Protein AF-A0AAV2J643-F1 (afdb_monomer_lite)

Organism: Knipowitschia caucasica (NCBI:txid637954)

Secondary structure (DSSP, 8-state):
-----------------TT-TTSS---EEEEEB--TTS--PPP---------------------------PPPP---PPEEEEPPPB----S-TTEE--BHHHHHHHSTTTS-SS-SEEEEEETTS-BGGGS-PPEEEEETTTEEEEEGGG-SSS-PPPEEEEEEEEE----BPPPB----SBTTB----HHHHHHHSTTTS-SS-S-EEEEETT--BGGGS------

InterPro domains:
  IPR025155 WxxW domain [PF13330] (83-166)
  IPR025155 WxxW domain [PF13330] (173-226)
  IPR039675 Cartilage intermediate layer protein 1/2 [PTHR15031] (58-168)

Radius of gyration: 31.07 Å; chains: 1; bounding box: 54×110×89 Å

Sequence (228 aa):
MPLPEDLDEDHVEDDFDFSDPTDGPQTTAYRHAHTETATLGPNGGDDDDDDMEHETETPPTTGPHIETPSTAPEKAIKPAYCWTPWFDRDDPSGKGDYETIYHLRKENPGKICDKPRGMQVQTISGLPASSTGNSFYKNDLTTGFICRNRDQKKGRCLDYKVRFWCPCVPECWTQWFDVDDPTGTGDWETLTFLRLHYPGKICKSPLEIEAQTTAGVPAAATGQYFYR

pLDDT: mean 74.33, std 21.96, range [33.12, 98.75]

Foldseek 3Di:
DDDDDDDDDDDPPPPPPPPDPVPAFQAKWKKFFAAPVLPQDDDDDDDDDDDDDDDDDDDDDDDDDPDDPPDDPDPPQDFDKDKFPKDFDAALPDFGGFQWPVVVCVVPPPRDDPFFPDKFKAAPVRHGPVRPQFDWPDPDRHTHTTGTQVRGPDDTYGGMIMITTGGDHDRDMQPIDAQAGQDDPGRDPDPVRVCVVVPSSDHPDTPDMWMATPVRHGPVRPPDDDDD

Structure (mmCIF, N/CA/C/O backbone):
data_AF-A0AAV2J643-F1
#
_entry.id   AF-A0AAV2J643-F1
#
loop_
_atom_site.group_PDB
_atom_site.id
_atom_site.type_symbol
_atom_site.label_atom_id
_atom_site.label_alt_id
_atom_site.label_comp_id
_atom_site.label_asym_id
_atom_site.label_entity_id
_atom_site.label_seq_id
_atom_site.pdbx_PDB_ins_code
_atom_site.Cartn_x
_atom_site.Cartn_y
_atom_site.Cartn_z
_atom_site.occupancy
_atom_site.B_iso_or_equiv
_atom_site.auth_seq_id
_atom_site.auth_comp_id
_atom_site.auth_asym_id
_atom_site.auth_atom_id
_atom_site.pdbx_PDB_model_num
ATOM 1 N N . MET A 1 1 ? 17.691 53.735 -63.142 1.00 40.78 1 MET A N 1
ATOM 2 C CA . MET A 1 1 ? 17.103 52.657 -63.966 1.00 40.78 1 MET A CA 1
ATOM 3 C C . MET A 1 1 ? 18.262 51.825 -64.494 1.00 40.78 1 MET A C 1
ATOM 5 O O . MET A 1 1 ? 19.187 52.478 -64.972 1.00 40.78 1 MET A O 1
ATOM 9 N N . PRO A 1 2 ? 18.251 50.481 -64.440 1.00 41.53 2 PRO A N 1
ATOM 10 C CA . PRO A 1 2 ? 17.249 49.582 -63.850 1.00 41.53 2 PRO A CA 1
ATOM 11 C C . PRO A 1 2 ? 17.792 48.674 -62.711 1.00 41.53 2 PRO A C 1
ATOM 13 O O . PRO A 1 2 ? 18.992 48.597 -62.477 1.00 41.53 2 PRO A O 1
ATOM 16 N N . LEU A 1 3 ? 16.863 48.014 -62.018 1.00 44.34 3 LEU A N 1
ATOM 17 C CA . LEU A 1 3 ? 16.911 46.607 -61.564 1.00 44.34 3 LEU A CA 1
ATOM 18 C C . LEU A 1 3 ? 15.796 45.886 -62.381 1.00 44.34 3 LEU A C 1
ATOM 20 O O . LEU A 1 3 ? 14.984 46.631 -62.952 1.00 44.34 3 LEU A O 1
ATOM 24 N N . PRO A 1 4 ? 15.653 44.542 -62.427 1.00 63.47 4 PRO A N 1
ATOM 25 C CA . PRO A 1 4 ? 16.249 43.494 -61.590 1.00 63.47 4 PRO A CA 1
ATOM 26 C C . PRO A 1 4 ? 16.776 42.295 -62.433 1.00 63.47 4 PRO A C 1
ATOM 28 O O . PRO A 1 4 ? 17.459 42.534 -63.424 1.00 63.47 4 PRO A O 1
ATOM 31 N N . GLU A 1 5 ? 16.423 41.065 -62.020 1.00 47.19 5 GLU A N 1
ATOM 32 C CA . GLU A 1 5 ? 16.878 39.739 -62.477 1.00 47.19 5 GLU A CA 1
ATOM 33 C C . GLU A 1 5 ? 18.343 39.414 -62.051 1.00 47.19 5 GLU A C 1
ATOM 35 O O . GLU A 1 5 ? 19.247 40.216 -62.272 1.00 47.19 5 GLU A O 1
ATOM 40 N N . ASP A 1 6 ? 18.658 38.293 -61.373 1.00 44.94 6 ASP A N 1
ATOM 41 C CA . ASP A 1 6 ? 17.803 37.176 -60.903 1.00 44.94 6 ASP A CA 1
ATOM 42 C C . ASP A 1 6 ? 18.366 36.423 -59.646 1.00 44.94 6 ASP A C 1
ATOM 44 O O . ASP A 1 6 ? 19.285 36.916 -58.991 1.00 44.94 6 ASP A O 1
ATOM 48 N N . LEU A 1 7 ? 17.747 35.284 -59.292 1.00 51.19 7 LEU A N 1
ATOM 49 C CA . LEU A 1 7 ? 17.901 34.370 -58.132 1.00 51.19 7 LEU A CA 1
ATOM 50 C C . LEU A 1 7 ? 19.159 33.464 -58.084 1.00 51.19 7 LEU A C 1
ATOM 52 O O . LEU A 1 7 ? 19.652 33.050 -59.125 1.00 51.19 7 LEU A O 1
ATOM 56 N N . ASP A 1 8 ? 19.547 33.038 -56.870 1.00 44.03 8 ASP A N 1
ATOM 57 C CA . ASP A 1 8 ? 19.697 31.607 -56.516 1.00 44.03 8 ASP A CA 1
ATOM 58 C C . ASP A 1 8 ? 19.538 31.408 -54.989 1.00 44.03 8 ASP A C 1
ATOM 60 O O . ASP A 1 8 ? 20.006 32.223 -54.186 1.00 44.03 8 ASP A O 1
ATOM 64 N N . GLU A 1 9 ? 18.822 30.352 -54.593 1.00 55.22 9 GLU A N 1
ATOM 65 C CA . GLU A 1 9 ? 18.737 29.859 -53.210 1.00 55.22 9 GLU A CA 1
ATOM 66 C C . GLU A 1 9 ? 19.889 28.880 -52.965 1.00 55.22 9 GLU A C 1
ATOM 68 O O . GLU A 1 9 ? 20.102 27.999 -53.791 1.00 55.22 9 GLU A O 1
ATOM 73 N N . ASP A 1 10 ? 20.554 28.946 -51.810 1.00 44.56 10 ASP A N 1
ATOM 74 C CA . ASP A 1 10 ? 21.359 27.819 -51.327 1.00 44.56 10 ASP A CA 1
ATOM 75 C C . ASP A 1 10 ? 21.037 27.527 -49.860 1.00 44.56 10 ASP A C 1
ATOM 77 O O . ASP A 1 10 ? 20.908 28.431 -49.026 1.00 44.56 10 ASP A O 1
ATOM 81 N N . HIS A 1 11 ? 20.849 26.238 -49.575 1.00 42.44 11 HIS A N 1
ATOM 82 C CA . HIS A 1 11 ? 20.521 25.711 -48.256 1.00 42.44 11 HIS A CA 1
ATOM 83 C C . HIS A 1 11 ? 21.601 26.066 -47.227 1.00 42.44 11 HIS A C 1
ATOM 85 O O . HIS A 1 11 ? 22.792 25.863 -47.456 1.00 42.44 11 HIS A O 1
ATOM 91 N N . VAL A 1 12 ? 21.163 26.464 -46.031 1.00 42.84 12 VAL A N 1
ATOM 92 C CA . VAL A 1 12 ? 21.910 26.115 -44.820 1.00 42.84 12 VAL A CA 1
ATOM 93 C C . VAL A 1 12 ? 21.524 24.675 -44.501 1.00 42.84 12 VAL A C 1
ATOM 95 O O . VAL A 1 12 ? 20.503 24.440 -43.856 1.00 42.84 12 VAL A O 1
ATOM 98 N N . GLU A 1 13 ? 22.293 23.713 -45.007 1.00 40.59 13 GLU A N 1
ATOM 99 C CA . GLU A 1 13 ? 22.320 22.395 -44.377 1.00 40.59 13 GLU A CA 1
ATOM 100 C C . GLU A 1 13 ? 23.194 22.530 -43.128 1.00 40.59 13 GLU A C 1
ATOM 102 O O . GLU A 1 13 ? 24.366 22.895 -43.220 1.00 40.59 13 GLU A O 1
ATOM 107 N N . ASP A 1 14 ? 22.601 22.320 -41.951 1.00 44.50 14 ASP A N 1
ATOM 108 C CA . ASP A 1 14 ? 23.359 22.200 -40.708 1.00 44.50 14 ASP A CA 1
ATOM 109 C C . ASP A 1 14 ? 24.190 20.909 -40.783 1.00 44.50 14 ASP A C 1
ATOM 111 O O . ASP A 1 14 ? 23.650 19.803 -40.693 1.00 44.50 14 ASP A O 1
ATOM 115 N N . ASP A 1 15 ? 25.506 21.059 -40.961 1.00 40.69 15 ASP A N 1
ATOM 116 C CA . ASP A 1 15 ? 26.486 19.972 -40.889 1.00 40.69 15 ASP A CA 1
ATOM 117 C C . ASP A 1 15 ? 26.442 19.325 -39.490 1.00 40.69 15 ASP A C 1
ATOM 119 O O . ASP A 1 15 ? 27.094 19.778 -38.545 1.00 40.69 15 ASP A O 1
ATOM 123 N N . PHE A 1 16 ? 25.665 18.248 -39.350 1.00 48.22 16 PHE A N 1
ATOM 124 C CA . PHE A 1 16 ? 25.599 17.454 -38.125 1.00 48.22 16 PHE A CA 1
ATOM 125 C C . PHE A 1 16 ? 26.904 16.655 -37.957 1.00 48.22 16 PHE A C 1
ATOM 127 O O . PHE A 1 16 ? 27.083 15.586 -38.549 1.00 48.22 16 PHE A O 1
ATOM 134 N N . ASP A 1 17 ? 27.844 17.205 -37.183 1.00 40.59 17 ASP A N 1
ATOM 135 C CA . ASP A 1 17 ? 29.175 16.633 -36.955 1.00 40.59 17 ASP A CA 1
ATOM 136 C C . ASP A 1 17 ? 29.096 15.300 -36.189 1.00 40.59 17 ASP A C 1
ATOM 138 O O . ASP A 1 17 ? 29.048 15.243 -34.961 1.00 40.59 17 ASP A O 1
ATOM 142 N N . PHE A 1 18 ? 29.139 14.201 -36.942 1.00 45.84 18 PHE A N 1
ATOM 143 C CA . PHE A 1 18 ? 29.063 12.821 -36.453 1.00 45.84 18 PHE A CA 1
ATOM 144 C C . PHE A 1 18 ? 30.304 12.365 -35.640 1.00 45.84 18 PHE A C 1
ATOM 146 O O . PHE A 1 18 ? 30.533 11.164 -35.485 1.00 45.84 18 PHE A O 1
ATOM 153 N N . SER A 1 19 ? 31.157 13.282 -35.163 1.00 36.19 19 SER A N 1
ATOM 154 C CA . SER A 1 19 ? 32.398 12.954 -34.445 1.00 36.19 19 SER A CA 1
ATOM 155 C C . SER A 1 19 ? 32.377 13.170 -32.924 1.00 36.19 19 SER A C 1
ATOM 157 O O . SER A 1 19 ? 33.312 12.711 -32.259 1.00 36.19 19 SER A O 1
ATOM 159 N N . ASP A 1 20 ? 31.320 13.758 -32.344 1.00 39.38 20 ASP A N 1
ATOM 160 C CA . ASP A 1 20 ? 31.151 13.822 -30.881 1.00 39.38 20 ASP A CA 1
ATOM 1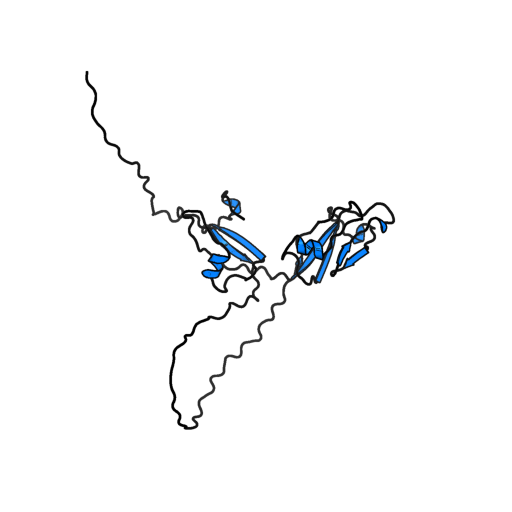61 C C . ASP A 1 20 ? 30.352 12.609 -30.341 1.00 39.38 20 ASP A C 1
ATOM 163 O O . ASP A 1 20 ? 29.144 12.509 -30.563 1.00 39.38 20 ASP A O 1
ATOM 167 N N . PRO A 1 21 ? 30.971 11.682 -29.577 1.00 46.81 21 PRO A N 1
ATOM 168 C CA . PRO A 1 21 ? 30.271 10.543 -28.981 1.00 46.81 21 PRO A CA 1
ATOM 169 C C . PRO A 1 21 ? 29.319 10.922 -27.829 1.00 46.81 21 PRO A C 1
ATOM 171 O O . PRO A 1 21 ? 28.749 10.026 -27.207 1.00 46.81 21 PRO A O 1
ATOM 174 N N . THR A 1 22 ? 29.166 12.210 -27.499 1.00 48.03 22 THR A N 1
ATOM 175 C CA . THR A 1 22 ? 28.231 12.706 -26.476 1.00 48.03 22 THR A CA 1
ATOM 176 C C . THR A 1 22 ? 26.945 13.322 -27.037 1.00 48.03 22 THR A C 1
ATOM 178 O O . THR A 1 22 ? 26.017 13.523 -26.254 1.00 48.03 22 THR A O 1
ATOM 181 N N . ASP A 1 23 ? 26.843 13.525 -28.360 1.00 45.12 23 ASP A N 1
ATOM 182 C CA . ASP A 1 23 ? 25.637 14.044 -29.045 1.00 45.12 23 ASP A CA 1
ATOM 183 C C . ASP A 1 23 ? 24.874 12.959 -29.838 1.00 45.12 23 ASP A C 1
ATOM 185 O O . ASP A 1 23 ? 24.116 13.220 -30.772 1.00 45.12 23 ASP A O 1
ATOM 189 N N . GLY A 1 24 ? 25.064 11.693 -29.450 1.00 44.00 24 GLY A N 1
ATOM 190 C CA . GLY A 1 24 ? 24.165 10.613 -29.850 1.00 44.00 24 GLY A CA 1
ATOM 191 C C . GLY A 1 24 ? 22.784 10.773 -29.191 1.00 44.00 24 GLY A C 1
ATOM 192 O O . GLY A 1 24 ? 22.698 11.314 -28.082 1.00 44.00 24 GLY A O 1
ATOM 193 N N . PRO A 1 25 ? 21.697 10.294 -29.828 1.00 43.94 25 PRO A N 1
ATOM 194 C CA . PRO A 1 25 ? 20.359 10.360 -29.251 1.00 43.94 25 PRO A CA 1
ATOM 195 C C . PRO A 1 25 ? 20.335 9.767 -27.836 1.00 43.94 25 PRO A C 1
ATOM 197 O O . PRO A 1 25 ? 20.825 8.665 -27.600 1.00 43.94 25 PRO A O 1
ATOM 200 N N . GLN A 1 26 ? 19.762 10.510 -26.887 1.00 47.47 26 GLN A N 1
ATOM 201 C CA . GLN A 1 26 ? 19.621 10.091 -25.489 1.00 47.47 26 GLN A CA 1
ATOM 202 C C . GLN A 1 26 ? 18.521 9.019 -25.372 1.00 47.47 26 GLN A C 1
ATOM 204 O O . GLN A 1 26 ? 17.421 9.330 -24.920 1.00 47.47 26 GLN A O 1
ATOM 209 N N . THR A 1 27 ? 18.823 7.787 -25.796 1.00 52.53 27 THR A N 1
ATOM 210 C CA . THR A 1 27 ? 17.959 6.600 -25.633 1.00 52.53 27 THR A CA 1
ATOM 211 C C . THR A 1 27 ? 17.731 6.322 -24.149 1.00 52.53 27 THR A C 1
ATOM 213 O O . THR A 1 27 ? 18.611 6.610 -23.328 1.00 52.53 27 THR A O 1
ATOM 216 N N . THR A 1 28 ? 16.584 5.768 -23.768 1.00 56.09 28 THR A N 1
ATOM 217 C CA . THR A 1 28 ? 16.238 5.487 -22.371 1.00 56.09 28 THR A CA 1
ATOM 218 C C . THR A 1 28 ? 16.366 3.997 -22.088 1.00 56.09 28 THR A C 1
ATOM 220 O O . THR A 1 28 ? 15.571 3.178 -22.524 1.00 56.09 28 THR A O 1
ATOM 223 N N . ALA A 1 29 ? 17.340 3.625 -21.264 1.00 57.38 29 ALA A N 1
ATOM 224 C CA . ALA A 1 29 ? 17.492 2.266 -20.774 1.00 57.38 29 ALA A CA 1
ATOM 225 C C . ALA A 1 29 ? 16.665 2.037 -19.494 1.00 57.38 29 ALA A C 1
ATOM 227 O O . ALA A 1 29 ? 16.614 2.878 -18.589 1.00 57.38 29 ALA A O 1
ATOM 228 N N . TYR A 1 30 ? 16.065 0.849 -19.374 1.00 62.84 30 TYR A N 1
ATOM 229 C CA . TYR A 1 30 ? 15.161 0.491 -18.276 1.00 62.84 30 TYR A CA 1
ATOM 230 C C . TYR A 1 30 ? 15.628 -0.753 -17.543 1.00 62.84 30 TYR A C 1
ATOM 232 O O . TYR A 1 30 ? 16.072 -1.733 -18.142 1.00 62.84 30 TYR A O 1
ATOM 240 N N . ARG A 1 31 ? 15.447 -0.765 -16.226 1.00 57.44 31 ARG A N 1
ATOM 241 C CA . ARG A 1 31 ? 15.621 -1.966 -15.408 1.00 57.44 31 ARG A CA 1
ATOM 242 C C . ARG A 1 31 ? 14.411 -2.195 -14.520 1.00 57.44 31 ARG A C 1
ATOM 244 O O . ARG A 1 31 ? 13.676 -1.275 -14.169 1.00 57.44 31 ARG A O 1
ATOM 251 N N . HIS A 1 32 ? 14.208 -3.453 -14.157 1.00 52.47 32 HIS A N 1
ATOM 252 C CA . HIS A 1 32 ? 13.050 -3.894 -13.397 1.00 52.47 32 HIS A CA 1
ATOM 253 C C . HIS A 1 32 ? 13.486 -4.581 -12.107 1.00 52.47 32 HIS A C 1
ATOM 255 O O . HIS A 1 32 ? 14.437 -5.365 -12.100 1.00 52.47 32 HIS A O 1
ATOM 261 N N . ALA A 1 33 ? 12.763 -4.340 -11.018 1.00 50.00 33 ALA A N 1
ATOM 262 C CA . ALA A 1 33 ? 12.922 -5.131 -9.804 1.00 50.00 33 ALA A CA 1
ATOM 263 C C . ALA A 1 33 ? 12.298 -6.522 -10.023 1.00 50.00 33 ALA A C 1
ATOM 265 O O . ALA A 1 33 ? 11.120 -6.633 -10.395 1.00 50.00 33 ALA A O 1
ATOM 266 N N . HIS A 1 34 ? 13.079 -7.585 -9.809 1.00 46.03 34 HIS A N 1
ATOM 267 C CA . HIS A 1 34 ? 12.683 -8.963 -10.106 1.00 46.03 34 HIS A CA 1
ATOM 268 C C . HIS A 1 34 ? 12.983 -9.927 -8.955 1.00 46.03 34 HIS A C 1
ATOM 270 O O . HIS A 1 34 ? 13.832 -9.679 -8.103 1.00 46.03 34 HIS A O 1
ATOM 276 N N . THR A 1 35 ? 12.268 -11.052 -8.932 1.00 44.09 35 THR A N 1
ATOM 277 C CA . THR A 1 35 ? 12.509 -12.138 -7.979 1.00 44.09 35 THR A CA 1
ATOM 278 C C . THR A 1 35 ? 13.470 -13.156 -8.592 1.00 44.09 35 THR A C 1
ATOM 280 O O . THR A 1 35 ? 13.151 -13.677 -9.659 1.00 44.09 35 THR A O 1
ATOM 283 N N . GLU A 1 36 ? 14.561 -13.534 -7.918 1.00 51.59 36 GLU A N 1
ATOM 284 C CA . GLU A 1 36 ? 15.476 -14.589 -8.415 1.00 51.59 36 GLU A CA 1
ATOM 285 C C . GLU A 1 36 ? 14.773 -15.945 -8.649 1.00 51.59 36 GLU A C 1
ATOM 287 O O . GLU A 1 36 ? 15.210 -16.740 -9.471 1.00 51.59 36 GLU A O 1
ATOM 292 N N . THR A 1 37 ? 13.625 -16.197 -8.006 1.00 45.12 37 THR A N 1
ATOM 293 C CA . THR A 1 37 ? 12.789 -17.391 -8.248 1.00 45.12 37 THR A CA 1
ATOM 294 C C . THR A 1 37 ? 11.984 -17.352 -9.554 1.00 45.12 37 THR A C 1
ATOM 296 O O . THR A 1 37 ? 11.194 -18.260 -9.813 1.00 45.12 37 THR A O 1
ATOM 299 N N . ALA A 1 38 ? 12.144 -16.323 -10.389 1.00 40.12 38 ALA A N 1
ATOM 300 C CA . ALA A 1 38 ? 11.705 -16.375 -11.776 1.00 40.12 38 ALA A CA 1
ATOM 301 C C . ALA A 1 38 ? 12.724 -17.198 -12.575 1.00 40.12 38 ALA A C 1
ATOM 303 O O . ALA A 1 38 ? 13.643 -16.650 -13.176 1.00 40.12 38 ALA A O 1
ATOM 304 N N . THR A 1 39 ? 12.547 -18.524 -12.580 1.00 44.00 39 THR A N 1
ATOM 305 C CA . THR A 1 39 ? 13.307 -19.425 -13.454 1.00 44.00 39 THR A CA 1
ATOM 306 C C . THR A 1 39 ? 13.280 -18.882 -14.880 1.00 44.00 39 THR A C 1
ATOM 308 O O . THR A 1 39 ? 12.198 -18.775 -15.472 1.00 44.00 39 THR A O 1
ATOM 311 N N . LEU A 1 40 ? 14.457 -18.557 -15.423 1.00 49.56 40 LEU A N 1
ATOM 312 C CA . LEU A 1 40 ? 14.627 -18.308 -16.852 1.00 49.56 40 LEU A CA 1
ATOM 313 C C . LEU A 1 40 ? 14.061 -19.540 -17.572 1.00 49.56 40 LEU A C 1
ATOM 315 O O . LEU A 1 40 ? 14.541 -20.651 -17.348 1.00 49.56 40 LEU A O 1
ATOM 319 N N . GLY A 1 41 ? 12.975 -19.364 -18.328 1.00 36.94 41 GLY A N 1
ATOM 320 C CA . GLY A 1 41 ? 12.292 -20.486 -18.973 1.00 36.94 41 GLY A CA 1
ATOM 321 C C . GLY A 1 41 ? 13.244 -21.211 -19.933 1.00 36.94 41 GLY A C 1
ATOM 322 O O . GLY A 1 41 ? 14.043 -20.532 -20.581 1.00 36.94 41 GLY A O 1
ATOM 323 N N . PRO A 1 42 ? 13.202 -22.553 -20.014 1.00 41.78 42 PRO A N 1
ATOM 324 C CA . PRO A 1 42 ? 14.103 -23.293 -20.886 1.00 41.78 42 PRO A CA 1
ATOM 325 C C . PRO A 1 42 ? 13.818 -22.990 -22.362 1.00 41.78 42 PRO A C 1
ATOM 327 O O . PRO A 1 42 ? 12.686 -22.671 -22.733 1.00 41.78 42 PRO A O 1
ATOM 330 N N . ASN A 1 43 ? 14.860 -23.112 -23.187 1.00 42.19 43 ASN A N 1
ATOM 331 C CA . ASN A 1 43 ? 14.761 -23.020 -24.641 1.00 42.19 43 ASN A CA 1
ATOM 332 C C . ASN A 1 43 ? 13.694 -23.995 -25.162 1.00 42.19 43 ASN A C 1
ATOM 334 O O . ASN A 1 43 ? 13.767 -25.188 -24.876 1.00 42.19 43 ASN A O 1
ATOM 338 N N . GLY A 1 44 ? 12.744 -23.483 -25.944 1.00 33.12 44 GLY A N 1
ATOM 339 C CA . GLY A 1 44 ? 11.922 -24.293 -26.838 1.00 33.12 44 GLY A CA 1
ATOM 340 C C . GLY A 1 44 ? 12.557 -24.281 -28.222 1.00 33.12 44 GLY A C 1
ATOM 341 O O . GLY A 1 44 ? 12.359 -23.324 -28.966 1.00 33.12 44 GLY A O 1
ATOM 342 N N . GLY A 1 45 ? 13.351 -25.306 -28.509 1.00 36.94 45 GLY A N 1
ATOM 343 C CA . GLY A 1 45 ? 13.770 -25.699 -29.852 1.00 36.94 45 GLY A CA 1
ATOM 344 C C . GLY A 1 45 ? 13.371 -27.155 -30.092 1.00 36.94 45 GLY A C 1
ATOM 345 O O . GLY A 1 45 ? 12.831 -27.781 -29.176 1.00 36.94 45 GLY A O 1
ATOM 346 N N . ASP A 1 46 ? 13.687 -27.650 -31.286 1.00 35.84 46 ASP A N 1
ATOM 347 C CA . ASP A 1 46 ? 13.458 -29.014 -31.780 1.00 35.84 46 ASP A CA 1
ATOM 348 C C . ASP A 1 46 ? 11.972 -29.224 -32.177 1.00 35.84 46 ASP A C 1
ATOM 350 O O . ASP A 1 46 ? 11.089 -29.305 -31.324 1.00 35.84 46 ASP A O 1
ATOM 354 N N . ASP A 1 47 ? 11.572 -29.045 -33.441 1.00 38.44 47 ASP A N 1
ATOM 355 C CA . ASP A 1 47 ? 11.931 -29.753 -34.694 1.00 38.44 47 ASP A CA 1
ATOM 356 C C . ASP A 1 47 ? 11.116 -31.051 -34.877 1.00 38.44 47 ASP A C 1
ATOM 358 O O . ASP A 1 47 ? 11.446 -32.105 -34.335 1.00 38.44 47 ASP A O 1
ATOM 362 N N . ASP A 1 48 ? 10.046 -30.949 -35.675 1.00 41.72 48 ASP A N 1
ATOM 363 C CA . ASP A 1 48 ? 9.310 -32.081 -36.248 1.00 41.72 48 ASP A CA 1
ATOM 364 C C . ASP A 1 48 ? 9.972 -32.487 -37.580 1.00 41.72 48 ASP A C 1
ATOM 366 O O . ASP A 1 48 ? 9.958 -31.689 -38.516 1.00 41.72 48 ASP A O 1
ATOM 370 N N . ASP A 1 49 ? 10.495 -33.713 -37.701 1.00 40.81 49 ASP A N 1
ATOM 371 C CA . ASP A 1 49 ? 10.583 -34.431 -38.987 1.00 40.81 49 ASP A CA 1
ATOM 372 C C . ASP A 1 49 ? 10.835 -35.946 -38.792 1.00 40.81 49 ASP A C 1
ATOM 374 O O . ASP A 1 49 ? 11.104 -36.417 -37.683 1.00 40.81 49 ASP A O 1
ATOM 378 N N . ASP A 1 50 ? 10.645 -36.714 -39.868 1.00 42.59 50 ASP A N 1
ATOM 379 C CA . ASP A 1 50 ? 10.079 -38.076 -39.838 1.00 42.59 50 ASP A CA 1
ATOM 380 C C . ASP A 1 50 ? 11.078 -39.256 -40.048 1.00 42.59 50 ASP A C 1
ATOM 382 O O . ASP A 1 50 ? 12.197 -39.098 -40.537 1.00 42.59 50 ASP A O 1
ATOM 386 N N . ASP A 1 51 ? 10.555 -40.459 -39.781 1.00 37.31 51 ASP A N 1
ATOM 387 C CA . ASP A 1 51 ? 10.762 -41.734 -40.495 1.00 37.31 51 ASP A CA 1
ATOM 388 C C . ASP A 1 51 ? 11.744 -42.856 -40.026 1.00 37.31 51 ASP A C 1
ATOM 390 O O . ASP A 1 51 ? 12.947 -42.701 -39.827 1.00 37.31 51 ASP A O 1
ATOM 394 N N . MET A 1 52 ? 11.123 -44.046 -39.990 1.00 39.59 52 MET A N 1
ATOM 395 C CA . MET A 1 52 ? 11.534 -45.454 -40.164 1.00 39.59 52 MET A CA 1
ATOM 396 C C . MET A 1 52 ? 12.586 -46.241 -39.345 1.00 39.59 52 MET A C 1
ATOM 398 O O . MET A 1 52 ? 13.620 -45.791 -38.863 1.00 39.59 52 MET A O 1
ATOM 402 N N . GLU A 1 53 ? 12.246 -47.534 -39.245 1.00 51.38 53 GLU A N 1
ATOM 403 C CA . GLU A 1 53 ? 12.781 -48.611 -38.404 1.00 51.38 53 GLU A CA 1
ATOM 404 C C . GLU A 1 53 ? 14.014 -49.336 -38.989 1.00 51.38 53 GLU A C 1
ATOM 406 O O . GLU A 1 53 ? 14.062 -49.584 -40.194 1.00 51.38 53 GLU A O 1
ATOM 411 N N . HIS A 1 54 ? 14.886 -49.890 -38.128 1.00 40.25 54 HIS A N 1
ATOM 412 C CA . HIS A 1 54 ? 15.089 -51.356 -38.071 1.00 40.25 54 HIS A CA 1
ATOM 413 C C . HIS A 1 54 ? 15.857 -51.824 -36.816 1.00 40.25 54 HIS A C 1
ATOM 415 O O . HIS A 1 54 ? 16.724 -51.122 -36.301 1.00 40.25 54 HIS A O 1
ATOM 421 N N . GLU A 1 55 ? 15.564 -53.039 -36.341 1.00 56.00 55 GLU A N 1
ATOM 422 C CA . GLU A 1 55 ? 16.197 -53.656 -35.162 1.00 56.00 55 GLU A CA 1
ATOM 423 C C . GLU A 1 55 ? 17.479 -54.448 -35.501 1.00 56.00 55 GLU A C 1
ATOM 425 O O . GLU A 1 55 ? 17.588 -55.021 -36.584 1.00 56.00 55 GLU A O 1
ATOM 430 N N . THR A 1 56 ? 18.421 -54.569 -34.549 1.00 37.53 56 THR A N 1
ATOM 431 C CA . THR A 1 56 ? 19.084 -55.844 -34.151 1.00 37.53 56 THR A CA 1
ATOM 432 C C . THR A 1 56 ? 20.058 -55.657 -32.967 1.00 37.53 56 THR A C 1
ATOM 434 O O . THR A 1 56 ? 20.639 -54.593 -32.773 1.00 37.53 56 THR A O 1
ATOM 437 N N . GLU A 1 57 ? 20.218 -56.697 -32.139 1.00 54.72 57 GLU A N 1
ATOM 438 C CA . GLU A 1 57 ? 20.930 -56.672 -30.844 1.00 54.72 57 GLU A CA 1
ATOM 439 C C . GLU A 1 57 ? 22.472 -56.772 -30.925 1.00 54.72 57 GLU A C 1
ATOM 441 O O . GLU A 1 57 ? 23.007 -57.462 -31.786 1.00 54.72 57 GLU A O 1
ATOM 446 N N . THR A 1 58 ? 23.190 -56.236 -29.921 1.00 45.06 58 THR A N 1
ATOM 447 C CA . THR A 1 58 ? 24.345 -56.907 -29.257 1.00 45.06 58 THR A CA 1
ATOM 448 C C . THR A 1 58 ? 24.691 -56.259 -27.891 1.00 45.06 58 THR A C 1
ATOM 450 O O . THR A 1 58 ? 24.630 -55.037 -27.768 1.00 45.06 58 THR A O 1
ATOM 453 N N . PRO A 1 59 ? 25.092 -57.034 -26.855 1.00 56.69 59 PRO A N 1
ATOM 454 C CA . PRO A 1 59 ? 25.571 -56.525 -25.555 1.00 56.69 59 PRO A CA 1
ATOM 455 C C . PRO A 1 59 ? 27.069 -56.859 -25.297 1.00 56.69 59 PRO A C 1
ATOM 457 O O . PRO A 1 59 ? 27.685 -57.570 -26.089 1.00 56.69 59 PRO A O 1
ATOM 460 N N . PRO A 1 60 ? 27.649 -56.536 -24.122 1.00 50.69 60 PRO A N 1
ATOM 461 C CA . PRO A 1 60 ? 27.770 -55.215 -23.505 1.00 50.69 60 PRO A CA 1
ATOM 462 C C . PRO A 1 60 ? 29.256 -54.832 -23.279 1.00 50.69 60 PRO A C 1
ATOM 464 O O . PRO A 1 60 ? 30.060 -55.666 -22.862 1.00 50.69 60 PRO A O 1
ATOM 467 N N . THR A 1 61 ? 29.625 -53.555 -23.438 1.00 40.12 61 THR A N 1
ATOM 468 C CA . THR A 1 61 ? 30.991 -53.073 -23.128 1.00 40.12 61 THR A CA 1
ATOM 469 C C . THR A 1 61 ? 30.995 -52.142 -21.920 1.00 40.12 61 THR A C 1
ATOM 471 O O . THR A 1 61 ? 30.325 -51.112 -21.903 1.00 40.12 61 THR A O 1
ATOM 474 N N . THR A 1 62 ? 31.788 -52.497 -20.909 1.00 52.41 62 THR A N 1
ATOM 475 C CA . THR A 1 62 ? 31.968 -51.742 -19.664 1.00 52.41 62 THR A CA 1
ATOM 476 C C . THR A 1 62 ? 32.752 -50.445 -19.910 1.00 52.41 62 THR A C 1
ATOM 478 O O . THR A 1 62 ? 33.981 -50.447 -19.922 1.00 52.41 62 THR A O 1
ATOM 481 N N . GLY A 1 63 ? 32.043 -49.331 -20.112 1.00 54.72 63 GLY A N 1
ATOM 482 C CA . GLY A 1 63 ? 32.619 -47.982 -20.157 1.00 54.72 63 GLY A CA 1
ATOM 483 C C . GLY A 1 63 ? 32.667 -47.317 -18.771 1.00 54.72 63 GLY A C 1
ATOM 484 O O . GLY A 1 63 ? 31.848 -47.650 -17.912 1.00 54.72 63 GLY A O 1
ATOM 485 N N . PRO A 1 64 ? 33.605 -46.386 -18.515 1.00 47.56 64 PRO A N 1
ATOM 486 C CA . PRO A 1 64 ? 33.682 -45.687 -17.237 1.00 47.56 64 PRO A CA 1
ATOM 487 C C . PRO A 1 64 ? 32.497 -44.727 -17.066 1.00 47.56 64 PRO A C 1
ATOM 489 O O . PRO A 1 64 ? 32.225 -43.905 -17.941 1.00 47.56 64 PRO A O 1
ATOM 492 N N . HIS A 1 65 ? 31.826 -44.791 -15.914 1.00 45.84 65 HIS A N 1
ATOM 493 C CA . HIS A 1 65 ? 30.855 -43.773 -15.519 1.00 45.84 65 HIS A CA 1
ATOM 494 C C . HIS A 1 65 ? 31.560 -42.417 -15.397 1.00 45.84 65 HIS A C 1
ATOM 496 O O . HIS A 1 65 ? 32.347 -42.201 -14.477 1.00 45.84 65 HIS A O 1
ATOM 502 N N . ILE A 1 66 ? 31.250 -41.492 -16.307 1.00 46.47 66 ILE A N 1
ATOM 503 C CA . ILE A 1 66 ? 31.517 -40.071 -16.089 1.00 46.47 66 ILE A CA 1
ATOM 504 C C . ILE A 1 66 ? 30.485 -39.609 -15.062 1.00 46.47 66 ILE A C 1
ATOM 506 O O . ILE A 1 66 ? 29.298 -39.500 -15.370 1.00 46.47 66 ILE A O 1
ATOM 510 N N . GLU A 1 67 ? 30.932 -39.413 -13.823 1.00 44.00 67 GLU A N 1
ATOM 511 C CA . GLU A 1 67 ? 30.077 -38.948 -12.736 1.00 44.00 67 GLU A CA 1
ATOM 512 C C . GLU A 1 67 ? 29.452 -37.598 -13.102 1.00 44.00 67 GLU A C 1
ATOM 514 O O . GLU A 1 67 ? 30.144 -36.620 -13.393 1.00 44.00 67 GLU A O 1
ATOM 519 N N . THR A 1 68 ? 28.121 -37.542 -13.086 1.00 48.41 68 THR A N 1
ATOM 520 C CA . THR A 1 68 ? 27.382 -36.289 -13.228 1.00 48.41 68 THR A CA 1
ATOM 521 C C . THR A 1 68 ? 27.784 -35.357 -12.080 1.00 48.41 68 THR A C 1
ATOM 523 O O . THR A 1 68 ? 27.726 -35.795 -10.927 1.00 48.41 68 THR A O 1
ATOM 526 N N . PRO A 1 69 ? 28.171 -34.090 -12.328 1.00 49.75 69 PRO A N 1
ATOM 527 C CA . PRO A 1 69 ? 28.549 -33.184 -11.252 1.00 49.75 69 PRO A CA 1
ATOM 528 C C . PRO A 1 69 ? 27.378 -32.982 -10.286 1.00 49.75 69 PRO A C 1
ATOM 530 O O . PRO A 1 69 ? 26.398 -32.311 -10.611 1.00 49.75 69 PRO A O 1
ATOM 533 N N . SER A 1 70 ? 27.490 -33.573 -9.094 1.00 48.81 70 SER A N 1
ATOM 534 C CA . SER A 1 70 ? 26.516 -33.442 -8.011 1.00 48.81 70 SER A CA 1
ATOM 535 C C . SER A 1 70 ? 26.341 -31.968 -7.660 1.00 48.81 70 SER A C 1
ATOM 537 O O . SER A 1 70 ? 27.154 -31.394 -6.930 1.00 48.81 70 SER A O 1
ATOM 539 N N . THR A 1 71 ? 25.275 -31.351 -8.168 1.00 48.50 71 THR A N 1
ATOM 540 C CA . THR A 1 71 ? 24.944 -29.960 -7.867 1.00 48.50 71 THR A CA 1
ATOM 541 C C . THR A 1 71 ? 24.756 -29.823 -6.359 1.00 48.50 71 THR A C 1
ATOM 543 O O . THR A 1 71 ? 23.962 -30.543 -5.752 1.00 48.50 71 THR A O 1
ATOM 546 N N . ALA A 1 72 ? 25.529 -28.929 -5.738 1.00 56.03 72 ALA A N 1
ATOM 547 C CA . ALA A 1 72 ? 25.383 -28.613 -4.322 1.00 56.03 72 ALA A CA 1
ATOM 548 C C . ALA A 1 72 ? 23.930 -28.188 -4.025 1.00 56.03 72 ALA A C 1
ATOM 550 O O . ALA A 1 72 ? 23.286 -27.619 -4.910 1.00 56.03 72 ALA A O 1
ATOM 551 N N . PRO A 1 73 ? 23.400 -28.430 -2.808 1.00 50.62 73 PRO A N 1
ATOM 552 C CA . PRO A 1 73 ? 22.025 -28.071 -2.488 1.00 50.62 73 PRO A CA 1
ATOM 553 C C . PRO A 1 73 ? 21.804 -26.579 -2.738 1.00 50.62 73 PRO A C 1
ATOM 555 O O . PRO A 1 73 ? 22.463 -25.735 -2.124 1.00 50.62 73 PRO A O 1
ATOM 558 N N . GLU A 1 74 ? 20.873 -26.279 -3.644 1.00 54.75 74 GLU A N 1
ATOM 559 C CA . GLU A 1 74 ? 20.461 -24.921 -3.971 1.00 54.75 74 GLU A CA 1
ATOM 560 C C . GLU A 1 74 ? 20.129 -24.184 -2.668 1.00 54.75 74 GLU A C 1
ATOM 562 O O . GLU A 1 74 ? 19.296 -24.620 -1.865 1.00 54.75 74 GLU A O 1
ATOM 567 N N . LYS A 1 75 ? 20.857 -23.096 -2.407 1.00 45.38 75 LYS A N 1
ATOM 568 C CA . LYS A 1 75 ? 20.774 -22.351 -1.152 1.00 45.38 75 LYS A CA 1
ATOM 569 C C . LYS A 1 75 ? 19.405 -21.681 -1.076 1.00 45.38 75 LYS A C 1
ATOM 571 O O . LYS A 1 75 ? 19.261 -20.551 -1.527 1.00 45.38 75 LYS A O 1
ATOM 576 N N . ALA A 1 76 ? 18.433 -22.373 -0.480 1.00 54.69 76 ALA A N 1
ATOM 577 C CA . ALA A 1 76 ? 17.039 -21.948 -0.398 1.00 54.69 76 ALA A CA 1
ATOM 578 C C . ALA A 1 76 ? 16.920 -20.473 0.018 1.00 54.69 76 ALA A C 1
ATOM 580 O O . ALA A 1 76 ? 17.122 -20.114 1.187 1.00 54.69 76 ALA A O 1
ATOM 581 N N . ILE A 1 77 ? 16.608 -19.619 -0.960 1.00 57.09 77 ILE A N 1
ATOM 582 C CA . ILE A 1 77 ? 16.538 -18.175 -0.770 1.00 57.09 77 ILE A CA 1
ATOM 583 C C . ILE A 1 77 ? 15.297 -17.890 0.066 1.00 57.09 77 ILE A C 1
ATOM 585 O O . ILE A 1 77 ? 14.160 -17.972 -0.398 1.00 57.09 77 ILE A O 1
ATOM 589 N N . LYS A 1 78 ? 15.512 -17.591 1.349 1.00 57.19 78 LYS A N 1
ATOM 590 C CA . LYS A 1 78 ? 14.432 -17.140 2.225 1.00 57.19 78 LYS A CA 1
ATOM 591 C C . LYS A 1 78 ? 13.968 -15.781 1.698 1.00 57.19 78 LYS A C 1
ATOM 593 O O . LYS A 1 78 ? 14.801 -14.874 1.664 1.00 57.19 78 LYS A O 1
ATOM 598 N N . PRO A 1 79 ? 12.686 -15.606 1.328 1.00 64.06 79 PRO A N 1
ATOM 599 C CA . PRO A 1 79 ? 12.202 -14.300 0.915 1.00 64.06 79 PRO A CA 1
ATOM 600 C C . PRO A 1 79 ? 12.426 -13.310 2.056 1.00 64.06 79 PRO A C 1
ATOM 602 O O . PRO A 1 79 ? 12.121 -13.610 3.220 1.00 64.06 79 PRO A O 1
ATOM 605 N N . ALA A 1 80 ? 12.969 -12.143 1.712 1.00 77.44 80 ALA A N 1
ATOM 606 C CA . ALA A 1 80 ? 12.982 -11.016 2.621 1.00 77.44 80 ALA A CA 1
ATOM 607 C C . ALA A 1 80 ? 11.532 -10.594 2.915 1.00 77.44 80 ALA A C 1
ATOM 609 O O . ALA A 1 80 ? 10.565 -11.057 2.301 1.00 77.44 80 ALA A O 1
ATOM 610 N N . TYR A 1 81 ? 11.353 -9.755 3.923 1.00 85.56 81 TYR A N 1
ATOM 611 C CA . TYR A 1 81 ? 10.056 -9.157 4.196 1.00 85.56 81 TYR A CA 1
ATOM 612 C C . TYR A 1 81 ? 10.247 -7.664 4.389 1.00 85.56 81 TYR A C 1
ATOM 614 O O . TYR A 1 81 ? 11.231 -7.235 4.991 1.00 85.56 81 TYR A O 1
ATOM 622 N N . CYS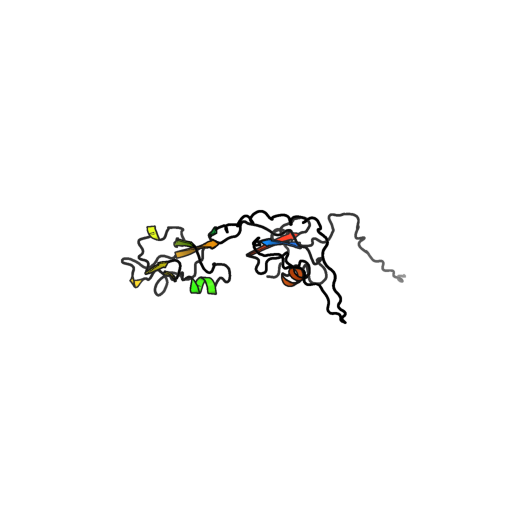 A 1 82 ? 9.302 -6.905 3.852 1.00 87.75 82 CYS A N 1
ATOM 623 C CA . CYS A 1 82 ? 9.302 -5.456 3.869 1.00 87.75 82 CYS A CA 1
ATOM 624 C C . CYS A 1 82 ? 7.919 -4.969 4.288 1.00 87.75 82 CYS A C 1
ATOM 626 O O . CYS A 1 82 ? 6.904 -5.663 4.142 1.00 87.75 82 CYS A O 1
ATOM 628 N N . TRP A 1 83 ? 7.880 -3.748 4.812 1.00 93.56 83 TRP A N 1
ATOM 629 C CA . TRP A 1 83 ? 6.626 -3.047 5.013 1.00 93.56 83 TRP A CA 1
ATOM 630 C C . TRP A 1 83 ? 6.167 -2.502 3.666 1.00 93.56 83 TRP A C 1
ATOM 632 O O . TRP A 1 83 ? 6.948 -1.859 2.968 1.00 93.56 83 TRP A O 1
ATOM 642 N N . THR A 1 84 ? 4.900 -2.716 3.325 1.00 93.62 84 THR A N 1
ATOM 643 C CA . THR A 1 84 ? 4.257 -1.954 2.250 1.00 93.62 84 THR A CA 1
ATOM 644 C C . THR A 1 84 ? 4.292 -0.449 2.566 1.00 93.62 84 THR A C 1
ATOM 646 O O . THR A 1 84 ? 4.484 -0.059 3.730 1.00 93.62 84 THR A O 1
ATOM 649 N N . PRO A 1 85 ? 3.996 0.413 1.578 1.00 95.31 85 PRO A N 1
ATOM 650 C CA . PRO A 1 85 ? 3.470 1.744 1.853 1.00 95.31 85 PRO A CA 1
ATOM 651 C C . PRO A 1 85 ? 2.302 1.705 2.851 1.00 95.31 85 PRO A C 1
ATOM 653 O O . PRO A 1 85 ? 1.683 0.657 3.081 1.00 95.31 85 PRO A O 1
ATOM 656 N N . TRP A 1 86 ? 2.013 2.858 3.450 1.00 98.06 86 TRP A N 1
ATOM 657 C CA . TRP A 1 86 ? 0.786 3.047 4.218 1.00 98.06 86 TRP A CA 1
ATOM 658 C C . TRP A 1 86 ? -0.404 3.168 3.266 1.00 98.06 86 TRP A C 1
ATOM 660 O O . TRP A 1 86 ? -0.322 3.891 2.276 1.00 98.06 86 TRP A O 1
ATOM 670 N N . PHE A 1 87 ? -1.490 2.483 3.601 1.00 98.38 87 PHE A N 1
ATOM 671 C CA . PHE A 1 87 ? -2.793 2.602 2.965 1.00 98.38 87 PHE A CA 1
ATOM 672 C C . PHE A 1 87 ? -3.771 3.240 3.944 1.00 98.38 87 PHE A C 1
ATOM 674 O O . PHE A 1 87 ? -3.703 2.973 5.145 1.00 98.38 87 PHE A O 1
ATOM 681 N N . ASP A 1 88 ? -4.609 4.106 3.402 1.00 98.19 88 ASP A N 1
ATOM 682 C CA . ASP A 1 88 ? -5.491 5.026 4.104 1.00 98.19 88 ASP A CA 1
ATOM 683 C C . ASP A 1 88 ? -6.661 5.257 3.141 1.00 98.19 88 ASP A C 1
ATOM 685 O O . ASP A 1 88 ? -6.445 5.744 2.024 1.00 98.19 88 ASP A O 1
ATOM 689 N N . ARG A 1 89 ? -7.837 4.713 3.461 1.00 97.38 89 ARG A N 1
ATOM 690 C CA . ARG A 1 89 ? -8.901 4.442 2.483 1.00 97.38 89 ARG A CA 1
ATOM 691 C C . ARG A 1 89 ? -10.296 4.808 2.986 1.00 97.38 89 ARG A C 1
ATOM 693 O O . ARG A 1 89 ? -11.188 5.010 2.157 1.00 97.38 89 ARG A O 1
ATOM 700 N N . ASP A 1 90 ? -10.529 4.845 4.295 1.00 96.06 90 ASP A N 1
ATOM 701 C CA . ASP A 1 90 ? -11.846 5.120 4.880 1.00 96.06 90 ASP A CA 1
ATOM 702 C C . ASP A 1 90 ? -11.775 6.066 6.094 1.00 96.06 90 ASP A C 1
ATOM 704 O O . ASP A 1 90 ? -11.659 5.613 7.233 1.00 96.06 90 ASP A O 1
ATOM 708 N N . ASP A 1 91 ? -11.933 7.375 5.849 1.00 95.81 91 ASP A N 1
ATOM 709 C CA . ASP A 1 91 ? -12.041 8.404 6.895 1.00 95.81 91 ASP A CA 1
ATOM 710 C C . ASP A 1 91 ? -13.059 8.008 7.998 1.00 95.81 91 ASP A C 1
ATOM 712 O O . ASP A 1 91 ? -14.135 7.487 7.669 1.00 95.81 91 ASP A O 1
ATOM 716 N N . PRO A 1 92 ? -12.881 8.422 9.277 1.00 91.56 92 PRO A N 1
ATOM 717 C CA . PRO A 1 92 ? -13.750 8.107 10.432 1.00 91.56 92 PRO A CA 1
ATOM 718 C C . PRO A 1 92 ? -15.171 8.725 10.398 1.00 91.56 92 PRO A C 1
ATOM 720 O O . PRO A 1 92 ? -15.868 8.873 11.423 1.00 91.56 92 PRO A O 1
ATOM 723 N N . SER A 1 93 ? -15.626 9.111 9.209 1.00 87.25 93 SER A N 1
ATOM 724 C CA . SER A 1 93 ? -16.978 9.520 8.854 1.00 87.25 93 SER A CA 1
ATOM 725 C C . SER A 1 93 ? -18.008 8.399 9.113 1.00 87.25 93 SER A C 1
ATOM 727 O O . SER A 1 93 ? -17.713 7.349 9.683 1.00 87.25 93 SER A O 1
ATOM 729 N N . GLY A 1 94 ? -19.295 8.653 8.843 1.00 90.94 94 GLY A N 1
ATOM 730 C CA . GLY A 1 94 ? -20.351 7.633 8.932 1.00 90.94 94 GLY A CA 1
ATOM 731 C C . GLY A 1 94 ? -20.288 6.725 10.178 1.00 90.94 94 GLY A C 1
ATOM 732 O O . GLY A 1 94 ? -20.502 7.178 11.311 1.00 90.94 94 GLY A O 1
ATOM 733 N N . LYS A 1 95 ? -19.991 5.434 9.959 1.00 95.06 95 LYS A N 1
ATOM 734 C CA . LYS A 1 95 ? -20.029 4.349 10.962 1.00 95.06 95 LYS A CA 1
ATOM 735 C C . LYS A 1 95 ? -18.699 4.069 11.679 1.00 95.06 95 LYS A C 1
ATOM 737 O O . LYS A 1 95 ? -18.721 3.319 12.660 1.00 95.06 95 LYS A O 1
ATOM 742 N N . GLY A 1 96 ? -17.579 4.628 11.236 1.00 97.25 96 GLY A N 1
ATOM 743 C CA . GLY A 1 96 ? -16.246 4.327 11.761 1.00 97.25 96 GLY A CA 1
ATOM 744 C C . GLY A 1 96 ? -15.194 4.522 10.681 1.00 97.25 96 GLY A C 1
ATOM 745 O O . GLY A 1 96 ? -15.443 5.291 9.769 1.00 97.25 96 GLY A O 1
ATOM 746 N N . ASP A 1 97 ? -14.099 3.790 10.814 1.00 98.31 97 ASP A N 1
ATOM 747 C CA . ASP A 1 97 ? -12.949 3.732 9.907 1.00 98.31 97 ASP A CA 1
ATOM 748 C C . ASP A 1 97 ? -12.686 2.236 9.620 1.00 98.31 97 ASP A C 1
ATOM 750 O O . ASP A 1 97 ? -12.724 1.396 10.539 1.00 98.31 97 ASP A O 1
ATOM 754 N N . TYR A 1 98 ? -12.548 1.889 8.337 1.00 98.19 98 TYR A N 1
ATOM 755 C CA . TYR A 1 98 ? -12.607 0.517 7.822 1.00 98.19 98 TYR A CA 1
ATOM 756 C C . TYR A 1 98 ? -11.481 0.187 6.824 1.00 98.19 98 TYR A C 1
ATOM 758 O O . TYR A 1 98 ? -11.742 -0.246 5.693 1.00 98.19 98 TYR A O 1
ATOM 766 N N . GLU A 1 99 ? -10.234 0.250 7.294 1.00 98.31 99 GLU A N 1
ATOM 767 C CA . GLU A 1 99 ? -9.020 -0.261 6.629 1.00 98.31 99 GLU A CA 1
ATOM 768 C C . GLU A 1 99 ? -8.998 -1.799 6.436 1.00 98.31 99 GLU A C 1
ATOM 770 O O . GLU A 1 99 ? -8.177 -2.559 6.969 1.00 98.31 99 GLU A O 1
ATOM 775 N N . THR A 1 100 ? -9.954 -2.290 5.649 1.00 98.19 100 THR A N 1
ATOM 776 C CA . THR A 1 100 ? -10.211 -3.711 5.403 1.00 98.19 100 THR A CA 1
ATOM 777 C C . THR A 1 100 ? -9.382 -4.251 4.241 1.00 98.19 100 THR A C 1
ATOM 779 O O . THR A 1 100 ? -9.410 -3.724 3.128 1.00 98.19 100 THR A O 1
ATOM 782 N N . ILE A 1 101 ? -8.697 -5.379 4.459 1.00 97.31 101 ILE A N 1
ATOM 783 C CA . ILE A 1 101 ? -7.719 -5.918 3.496 1.00 97.31 101 ILE A CA 1
ATOM 784 C C . ILE A 1 101 ? -8.331 -6.269 2.125 1.00 97.31 101 ILE A C 1
ATOM 786 O O . ILE A 1 101 ? -7.648 -6.201 1.105 1.00 97.31 101 ILE A O 1
ATOM 790 N N . TYR A 1 102 ? -9.627 -6.597 2.084 1.00 97.56 102 TYR A N 1
ATOM 791 C CA . TYR A 1 102 ? -10.369 -6.845 0.844 1.00 97.56 102 TYR A CA 1
ATOM 792 C C . TYR A 1 102 ? -10.486 -5.590 -0.035 1.00 97.56 102 TYR A C 1
ATOM 794 O O . TYR A 1 102 ? -10.137 -5.642 -1.214 1.00 97.56 102 TYR A O 1
ATOM 802 N N . HIS A 1 103 ? -10.939 -4.462 0.526 1.00 98.25 103 HIS A N 1
ATOM 803 C CA . HIS A 1 103 ? -11.062 -3.211 -0.229 1.00 98.25 103 HIS A CA 1
ATOM 804 C C . HIS A 1 103 ? -9.682 -2.665 -0.594 1.00 98.25 103 HIS A C 1
ATOM 806 O O . HIS A 1 103 ? -9.454 -2.316 -1.748 1.00 98.25 103 HIS A O 1
ATOM 812 N N . LEU A 1 104 ? -8.728 -2.730 0.339 1.00 98.31 104 LEU A N 1
ATOM 813 C CA . LEU A 1 104 ? -7.354 -2.297 0.099 1.00 98.31 104 LEU A CA 1
ATOM 814 C C . LEU A 1 104 ? -6.682 -3.045 -1.058 1.00 98.31 104 LEU A C 1
ATOM 816 O O . LEU A 1 104 ? -6.083 -2.401 -1.913 1.00 98.31 104 LEU A O 1
ATOM 820 N N . ARG A 1 105 ? -6.826 -4.376 -1.155 1.00 96.94 105 ARG A N 1
ATOM 821 C CA . ARG A 1 105 ? -6.324 -5.150 -2.311 1.00 96.94 105 ARG A CA 1
ATOM 822 C C . ARG A 1 105 ? -7.046 -4.828 -3.615 1.00 96.94 105 ARG A C 1
ATOM 824 O O . ARG A 1 105 ? -6.414 -4.841 -4.666 1.00 96.94 105 ARG A O 1
ATOM 831 N N . LYS A 1 106 ? -8.357 -4.575 -3.557 1.00 96.25 106 LYS A N 1
ATOM 832 C CA . LYS A 1 106 ? -9.165 -4.230 -4.734 1.00 96.25 106 LYS A CA 1
ATOM 833 C C . LYS A 1 106 ? -8.766 -2.869 -5.311 1.00 96.25 106 LYS A C 1
ATOM 835 O O . LYS A 1 106 ? -8.730 -2.715 -6.525 1.00 96.25 106 LYS A O 1
ATOM 840 N N . GLU A 1 107 ? -8.485 -1.907 -4.439 1.00 96.38 107 GLU A N 1
ATOM 841 C CA . GLU A 1 107 ? -8.124 -0.532 -4.798 1.00 96.38 107 GLU A CA 1
ATOM 842 C C . GLU A 1 107 ? -6.607 -0.379 -5.050 1.00 96.38 107 GLU A C 1
ATOM 844 O O . GLU A 1 107 ? -6.200 0.519 -5.777 1.00 96.38 107 GLU A O 1
ATOM 849 N N . ASN A 1 108 ? -5.774 -1.310 -4.554 1.00 91.69 108 ASN A N 1
ATOM 850 C CA . ASN A 1 108 ? -4.319 -1.344 -4.766 1.00 91.69 108 ASN A CA 1
ATOM 851 C C . ASN A 1 108 ? -3.834 -2.715 -5.310 1.00 91.69 108 ASN A C 1
ATOM 853 O O . ASN A 1 108 ? -3.160 -3.464 -4.585 1.00 91.69 108 ASN A O 1
ATOM 857 N N . PRO A 1 109 ? -4.147 -3.079 -6.573 1.00 89.56 109 PRO A N 1
ATOM 858 C CA . PRO A 1 109 ? -3.777 -4.374 -7.147 1.00 89.56 109 PRO A CA 1
ATOM 859 C C . PRO A 1 109 ? -2.271 -4.661 -7.060 1.00 89.56 109 PRO A C 1
ATOM 861 O O . PRO A 1 109 ? -1.436 -3.815 -7.374 1.00 89.56 109 PRO A O 1
ATOM 864 N N . GLY A 1 110 ? -1.912 -5.863 -6.602 1.00 85.88 110 GLY A N 1
ATOM 865 C CA . GLY A 1 110 ? -0.519 -6.318 -6.487 1.00 85.88 110 GLY A CA 1
ATOM 866 C C . GLY A 1 110 ? 0.320 -5.672 -5.372 1.00 85.88 110 GLY A C 1
ATOM 867 O O . GLY A 1 110 ? 1.390 -6.188 -5.062 1.00 85.88 110 GLY A O 1
ATOM 868 N N . LYS A 1 111 ? -0.143 -4.595 -4.718 1.00 88.06 111 LYS A N 1
ATOM 869 C CA . LYS A 1 111 ? 0.631 -3.887 -3.674 1.00 88.06 111 LYS A CA 1
ATOM 870 C C . LYS A 1 111 ? 0.563 -4.540 -2.287 1.00 88.06 111 LYS A C 1
ATOM 872 O O . LYS A 1 111 ? 1.407 -4.257 -1.440 1.00 88.06 111 LYS A O 1
ATOM 877 N N . ILE A 1 112 ? -0.414 -5.418 -2.045 1.00 94.44 112 ILE A N 1
ATOM 878 C CA . ILE A 1 112 ? -0.574 -6.168 -0.788 1.00 94.44 112 ILE A CA 1
ATOM 879 C C . ILE A 1 112 ? -0.611 -7.663 -1.108 1.00 94.44 112 ILE A C 1
ATOM 881 O O . ILE A 1 112 ? -1.559 -8.151 -1.720 1.00 94.44 112 ILE A O 1
ATOM 885 N N . CYS A 1 113 ? 0.397 -8.397 -0.640 1.00 92.38 113 CYS A N 1
ATOM 886 C CA . CYS A 1 113 ? 0.513 -9.844 -0.807 1.00 92.38 113 CYS A CA 1
ATOM 887 C C . CYS A 1 113 ? -0.682 -10.624 -0.226 1.00 92.38 113 CYS A C 1
ATOM 889 O O . CYS A 1 113 ? -1.292 -10.205 0.762 1.00 92.38 113 CYS A O 1
ATOM 891 N N . ASP A 1 114 ? -0.960 -11.815 -0.770 1.00 93.00 114 ASP A N 1
ATOM 892 C CA . ASP A 1 114 ? -2.092 -12.670 -0.365 1.00 93.00 114 ASP A CA 1
ATOM 893 C C . ASP A 1 114 ? -2.060 -13.117 1.100 1.00 93.00 114 ASP A C 1
ATOM 895 O O . ASP A 1 114 ? -3.112 -13.296 1.724 1.00 93.00 114 ASP A O 1
ATOM 899 N N . LYS A 1 115 ? -0.860 -13.278 1.665 1.00 93.56 115 LYS A N 1
ATOM 900 C CA . LYS A 1 115 ? -0.636 -13.745 3.039 1.00 93.56 115 LYS A CA 1
ATOM 901 C C . LYS A 1 115 ? 0.384 -12.847 3.753 1.00 93.56 115 LYS A C 1
ATOM 903 O O . LYS A 1 115 ? 1.563 -13.208 3.818 1.00 93.56 115 LYS A O 1
ATOM 908 N N . PRO A 1 116 ? -0.039 -11.684 4.286 1.00 95.62 116 PRO A N 1
ATOM 909 C CA . PRO A 1 116 ? 0.804 -10.871 5.155 1.00 95.62 116 PRO A CA 1
ATOM 910 C C . PRO A 1 116 ? 1.263 -11.675 6.373 1.00 95.62 116 PRO A C 1
ATOM 912 O O . PRO A 1 116 ? 0.518 -12.504 6.893 1.00 95.62 116 PRO A O 1
ATOM 915 N N . ARG A 1 117 ? 2.476 -11.405 6.862 1.00 96.00 117 ARG A N 1
ATOM 916 C CA . ARG A 1 117 ? 2.982 -11.949 8.137 1.00 96.00 117 ARG A CA 1
ATOM 917 C C . ARG A 1 117 ? 2.779 -11.007 9.323 1.00 96.00 117 ARG A C 1
ATOM 919 O O . ARG A 1 117 ? 3.010 -11.400 10.461 1.00 96.00 117 ARG A O 1
ATOM 926 N N . GLY A 1 118 ? 2.366 -9.773 9.065 1.00 96.94 118 GLY A N 1
ATOM 927 C CA . GLY A 1 118 ? 2.171 -8.743 10.073 1.00 96.94 118 GLY A CA 1
ATOM 928 C C . GLY A 1 118 ? 1.414 -7.555 9.499 1.00 96.94 118 GLY A C 1
ATOM 929 O O . GLY A 1 118 ? 1.303 -7.403 8.282 1.00 96.94 118 GLY A O 1
ATOM 930 N N . MET A 1 119 ? 0.892 -6.723 10.391 1.00 98.44 119 MET A N 1
ATOM 931 C CA . MET A 1 119 ? 0.199 -5.482 10.075 1.00 98.44 119 MET A CA 1
ATOM 932 C C . MET A 1 119 ? 0.578 -4.458 11.140 1.00 98.44 119 MET A C 1
ATOM 934 O O . MET A 1 119 ? 0.675 -4.794 12.321 1.00 98.44 119 MET A O 1
ATOM 938 N N . GLN A 1 120 ? 0.811 -3.223 10.719 1.00 98.56 120 GLN A N 1
ATOM 939 C CA . GLN A 1 120 ? 0.922 -2.071 11.602 1.00 98.56 120 GLN A CA 1
ATOM 940 C C . GLN A 1 120 ? -0.247 -1.137 11.333 1.00 98.56 120 GLN A C 1
ATOM 942 O O . GLN A 1 120 ? -0.660 -0.981 10.187 1.00 98.56 120 GLN A O 1
ATOM 947 N N . VAL A 1 121 ? -0.751 -0.525 12.403 1.00 98.69 121 VAL A N 1
ATOM 948 C CA . VAL A 1 121 ? -1.846 0.443 12.368 1.00 98.69 121 VAL A CA 1
ATOM 949 C C . VAL A 1 121 ? -1.454 1.637 13.225 1.00 98.69 121 VAL A C 1
ATOM 951 O O . VAL A 1 121 ? -1.031 1.476 14.376 1.00 98.69 121 VAL A O 1
ATOM 954 N N . GLN A 1 122 ? -1.594 2.832 12.671 1.00 98.62 122 GLN A N 1
ATOM 955 C CA . GLN A 1 122 ? -1.352 4.093 13.363 1.00 98.62 122 GLN A CA 1
ATOM 956 C C . GLN A 1 122 ? -2.323 5.150 12.849 1.00 98.62 122 GLN A C 1
ATOM 958 O O . GLN A 1 122 ? -2.891 4.990 11.773 1.00 98.62 122 GLN A O 1
ATOM 963 N N . THR A 1 123 ? -2.499 6.235 13.594 1.00 98.56 123 THR A N 1
ATOM 964 C CA . THR A 1 123 ? -3.266 7.377 13.094 1.00 98.56 123 THR A CA 1
ATOM 965 C C . THR A 1 123 ? -2.574 8.025 11.891 1.00 98.56 123 THR A C 1
ATOM 967 O O . THR A 1 123 ? -1.364 7.856 11.693 1.00 98.56 123 THR A O 1
ATOM 970 N N . ILE A 1 124 ? -3.283 8.867 11.136 1.00 98.00 124 ILE A N 1
ATOM 971 C CA . ILE A 1 124 ? -2.668 9.701 10.087 1.00 98.00 124 ILE A CA 1
ATOM 972 C C . ILE A 1 124 ? -1.452 10.499 10.602 1.00 98.00 124 ILE A C 1
ATOM 974 O O . ILE A 1 124 ? -0.444 10.623 9.903 1.00 98.00 124 ILE A O 1
ATOM 978 N N . SER A 1 125 ? -1.505 10.931 11.868 1.00 96.56 125 SER A N 1
ATOM 979 C CA . SER A 1 125 ? -0.459 11.652 12.607 1.00 96.56 125 SER A CA 1
ATOM 980 C C . SER A 1 125 ? 0.658 10.774 13.197 1.00 96.56 125 SER A C 1
ATOM 982 O O . SER A 1 125 ? 1.551 11.296 13.859 1.00 96.56 125 SER A O 1
ATOM 984 N N . GLY A 1 126 ? 0.638 9.457 12.968 1.00 97.31 126 GLY A N 1
ATOM 985 C CA . GLY A 1 126 ? 1.704 8.532 13.371 1.00 97.31 126 GLY A CA 1
ATOM 986 C C . GLY A 1 126 ? 1.616 7.989 14.801 1.00 97.31 126 GLY A C 1
ATOM 987 O O . GLY A 1 126 ? 2.561 7.351 15.262 1.00 97.31 126 GLY A O 1
ATOM 988 N N . LEU A 1 127 ? 0.508 8.200 15.521 1.00 98.19 127 LEU A N 1
ATOM 989 C CA . LEU A 1 127 ? 0.313 7.614 16.851 1.00 98.19 127 LEU A CA 1
ATOM 990 C C . LEU A 1 127 ? -0.086 6.131 16.704 1.00 98.19 127 LEU A C 1
ATOM 992 O O . LEU A 1 127 ? -1.111 5.856 16.077 1.00 98.19 127 LEU A O 1
ATOM 996 N N . PRO A 1 128 ? 0.657 5.158 17.274 1.00 98.25 128 PRO A N 1
ATOM 997 C CA . PRO A 1 128 ? 0.307 3.742 17.161 1.00 98.25 128 PRO A CA 1
ATOM 998 C C . PRO A 1 128 ? -1.093 3.458 17.705 1.00 98.25 128 PRO A C 1
ATOM 1000 O O . PRO A 1 128 ? -1.455 3.962 18.771 1.00 98.25 128 PRO A O 1
ATOM 1003 N N . ALA A 1 129 ? -1.869 2.615 17.017 1.00 97.31 129 ALA A N 1
ATOM 1004 C CA . ALA A 1 129 ? -3.278 2.397 17.352 1.00 97.31 129 ALA A CA 1
ATOM 1005 C C . ALA A 1 129 ? -3.493 1.954 18.813 1.00 97.31 129 ALA A C 1
ATOM 1007 O O . ALA A 1 129 ? -4.397 2.451 19.485 1.00 97.31 129 ALA A O 1
ATOM 1008 N N . SER A 1 130 ? -2.603 1.117 19.354 1.00 96.50 130 SER A N 1
ATOM 1009 C CA . SER A 1 130 ? -2.599 0.688 20.763 1.00 96.50 130 SER A CA 1
ATOM 1010 C C . SER A 1 130 ? -2.540 1.829 21.789 1.00 96.50 130 SER A C 1
ATOM 1012 O O . SER A 1 130 ? -2.970 1.645 22.924 1.00 96.50 130 SER A O 1
ATOM 1014 N N . SER A 1 131 ? -2.018 2.997 21.407 1.00 97.25 131 SER A N 1
ATOM 1015 C CA . SER A 1 131 ? -1.812 4.158 22.284 1.00 97.25 131 SER A CA 1
ATOM 1016 C C . SER A 1 131 ? -2.949 5.187 22.220 1.00 97.25 131 SER A C 1
ATOM 1018 O O . SER A 1 131 ? -2.917 6.181 22.939 1.00 97.25 131 SER A O 1
ATOM 1020 N N . THR A 1 132 ? -3.958 4.971 21.371 1.00 96.44 132 THR A N 1
ATOM 1021 C CA . THR A 1 132 ? -5.060 5.927 21.135 1.00 96.44 132 THR A CA 1
ATOM 1022 C C . THR A 1 132 ? -6.208 5.830 22.144 1.00 96.44 132 THR A C 1
ATOM 1024 O O . THR A 1 132 ? -7.001 6.759 22.278 1.00 96.44 132 THR A O 1
ATOM 1027 N N . GLY A 1 133 ? -6.349 4.685 22.821 1.00 95.81 133 GLY A N 1
ATOM 1028 C CA . GLY A 1 133 ? -7.499 4.384 23.679 1.00 95.81 133 GLY A CA 1
ATOM 1029 C C . GLY A 1 133 ? -8.812 4.089 22.934 1.00 95.81 133 GLY A C 1
ATOM 1030 O O . GLY A 1 133 ? -9.838 3.888 23.587 1.00 95.81 133 GLY A O 1
ATOM 1031 N N . ASN A 1 134 ? -8.812 4.044 21.597 1.00 96.62 134 ASN A N 1
ATOM 1032 C CA . ASN A 1 134 ? -9.94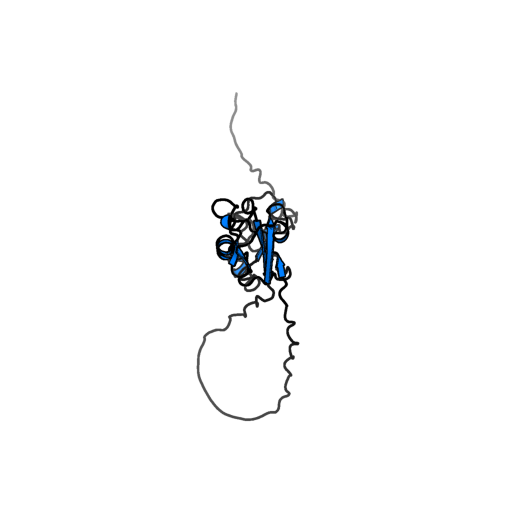5 3.535 20.823 1.00 96.62 134 ASN A CA 1
ATOM 1033 C C . ASN A 1 134 ? -10.098 2.011 21.000 1.00 96.62 134 ASN A C 1
ATOM 1035 O O . ASN A 1 134 ? -9.143 1.288 21.279 1.00 96.62 134 ASN A O 1
ATOM 1039 N N . SER A 1 135 ? -11.327 1.519 20.847 1.00 97.12 135 SER A N 1
ATOM 1040 C CA . SER A 1 135 ? -11.674 0.095 20.887 1.00 97.12 135 SER A CA 1
ATOM 1041 C C . SER A 1 135 ? -11.873 -0.435 19.468 1.00 97.12 135 SER A C 1
ATOM 1043 O O . SER A 1 135 ? -12.728 0.059 18.733 1.00 97.12 135 SER A O 1
ATOM 1045 N N . PHE A 1 136 ? -11.092 -1.440 19.076 1.00 97.62 136 PHE A N 1
ATOM 1046 C CA . PHE A 1 136 ? -11.089 -1.969 17.710 1.00 97.62 136 PHE A CA 1
ATOM 1047 C C . PHE A 1 136 ? -11.979 -3.203 17.599 1.00 97.62 136 PHE A C 1
ATOM 1049 O O . PHE A 1 136 ? -11.863 -4.136 18.393 1.00 97.62 136 PHE A O 1
ATOM 1056 N N . TYR A 1 137 ? -12.863 -3.222 16.600 1.00 98.00 137 TYR A N 1
ATOM 1057 C CA . TYR A 1 137 ? -13.688 -4.397 16.316 1.00 98.00 137 TYR A CA 1
ATOM 1058 C C . TYR A 1 137 ? -12.871 -5.491 15.627 1.00 98.00 137 TYR A C 1
ATOM 1060 O O . TYR A 1 137 ? -13.086 -6.680 15.871 1.00 98.00 137 TYR A O 1
ATOM 1068 N N . LYS A 1 138 ? -11.939 -5.075 14.762 1.00 98.25 138 LYS A N 1
ATOM 1069 C CA . LYS A 1 138 ? -11.005 -5.939 14.045 1.00 98.25 138 LYS A CA 1
ATOM 1070 C C . LYS A 1 138 ? -9.632 -5.289 13.975 1.00 98.25 138 LYS A C 1
ATOM 1072 O O . LYS A 1 138 ? -9.525 -4.076 13.830 1.00 98.25 138 LYS A O 1
ATOM 1077 N N . ASN A 1 139 ? -8.607 -6.118 14.117 1.00 97.81 139 ASN A N 1
ATOM 1078 C CA . ASN A 1 139 ? -7.197 -5.758 14.014 1.00 97.81 139 ASN A CA 1
ATOM 1079 C C . ASN A 1 139 ? -6.419 -7.059 13.747 1.00 97.81 139 ASN A C 1
ATOM 1081 O O . ASN A 1 139 ? -5.692 -7.555 14.606 1.00 97.81 139 ASN A O 1
ATOM 1085 N N . ASP A 1 140 ? -6.704 -7.696 12.608 1.00 97.75 140 ASP A N 1
ATOM 1086 C CA . ASP A 1 140 ? -6.193 -9.025 12.260 1.00 97.75 140 ASP A CA 1
ATOM 1087 C C . ASP A 1 140 ? -5.866 -9.145 10.764 1.00 97.75 140 ASP A C 1
ATOM 1089 O O . ASP A 1 140 ? -6.412 -8.429 9.930 1.00 97.75 140 ASP A O 1
ATOM 1093 N N . LEU A 1 141 ? -4.971 -10.070 10.406 1.00 97.44 141 LEU A N 1
ATOM 1094 C CA . LEU A 1 141 ? -4.443 -10.194 9.037 1.00 97.44 141 LEU A CA 1
ATOM 1095 C C . LEU A 1 141 ? -5.450 -10.761 8.019 1.00 97.44 141 LEU A C 1
ATOM 1097 O O . LEU A 1 141 ? -5.149 -10.804 6.830 1.00 97.44 141 LEU A O 1
ATOM 1101 N N . THR A 1 142 ? -6.619 -11.228 8.473 1.00 96.88 142 THR A N 1
ATOM 1102 C CA . THR A 1 142 ? -7.667 -11.793 7.602 1.00 96.88 142 THR A CA 1
ATOM 1103 C C . THR A 1 142 ? -8.712 -10.744 7.235 1.00 96.88 142 THR A C 1
ATOM 1105 O O . THR A 1 142 ? -9.220 -10.742 6.118 1.00 96.88 142 THR A O 1
ATOM 1108 N N . THR A 1 143 ? -9.020 -9.837 8.163 1.00 98.06 143 THR A N 1
ATOM 1109 C CA . THR A 1 143 ? -10.032 -8.789 7.988 1.00 98.06 143 THR A CA 1
ATOM 1110 C C . THR A 1 143 ? -9.407 -7.434 7.644 1.00 98.06 143 THR A C 1
ATOM 1112 O O . THR A 1 143 ? -10.018 -6.640 6.931 1.00 98.06 143 THR A O 1
ATOM 1115 N N . GLY A 1 144 ? -8.189 -7.172 8.124 1.00 98.00 144 GLY A N 1
ATOM 1116 C CA . GLY A 1 144 ? -7.602 -5.838 8.223 1.00 98.00 144 GLY A CA 1
ATOM 1117 C C . GLY A 1 144 ? -7.937 -5.185 9.567 1.00 98.00 144 GLY A C 1
ATOM 1118 O O . GLY A 1 144 ? -8.092 -5.862 10.594 1.00 98.00 144 GLY A O 1
ATOM 1119 N N . PHE A 1 145 ? -8.070 -3.865 9.556 1.00 98.62 145 PHE A N 1
ATOM 1120 C CA . PHE A 1 145 ? -8.423 -3.060 10.716 1.00 98.62 145 PHE A CA 1
ATOM 1121 C C . PHE A 1 145 ? -9.842 -2.492 10.571 1.00 98.62 145 PHE A C 1
ATOM 1123 O O . PHE A 1 145 ? -10.280 -2.149 9.478 1.00 98.62 145 PHE A O 1
ATOM 1130 N N . ILE A 1 146 ? -10.591 -2.462 11.677 1.00 98.44 146 ILE A N 1
ATOM 1131 C CA . ILE A 1 146 ? -11.911 -1.825 11.748 1.00 98.44 146 ILE A CA 1
ATOM 1132 C C . ILE A 1 146 ? -12.070 -1.158 13.113 1.00 98.44 146 ILE A C 1
ATOM 1134 O O . ILE A 1 146 ? -12.218 -1.839 14.140 1.00 98.44 146 ILE A O 1
ATOM 1138 N N . CYS A 1 147 ? -12.170 0.166 13.106 1.00 98.38 147 CYS A N 1
ATOM 1139 C CA . CYS A 1 147 ? -12.700 0.941 14.215 1.00 98.38 147 CYS A CA 1
ATOM 1140 C C . CYS A 1 147 ? -14.173 1.279 13.940 1.00 98.38 147 CYS A C 1
ATOM 1142 O O . CYS A 1 147 ? -14.530 1.756 12.869 1.00 98.38 147 CYS A O 1
ATOM 1144 N N . ARG A 1 148 ? -15.075 1.062 14.907 1.00 98.12 148 ARG A N 1
ATOM 1145 C CA . ARG A 1 148 ? -16.492 1.451 14.760 1.00 98.12 148 ARG A CA 1
ATOM 1146 C C . ARG A 1 148 ? -16.862 2.506 15.782 1.00 98.12 148 ARG A C 1
ATOM 1148 O O . ARG A 1 148 ? -16.626 2.318 16.975 1.00 98.12 148 ARG A O 1
ATOM 1155 N N . ASN A 1 149 ? -17.543 3.561 15.344 1.00 97.25 149 ASN A N 1
ATOM 1156 C CA . ASN A 1 149 ? -17.945 4.668 16.218 1.00 97.25 149 ASN A CA 1
ATOM 1157 C C . ASN A 1 149 ? -18.838 4.208 17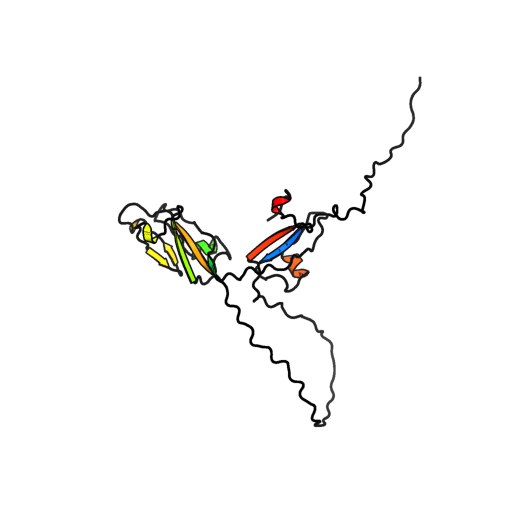.379 1.00 97.25 149 ASN A C 1
ATOM 1159 O O . ASN A 1 149 ? -18.711 4.707 18.490 1.00 97.25 149 ASN A O 1
ATOM 1163 N N . ARG A 1 150 ? -19.686 3.196 17.149 1.00 96.75 150 ARG A N 1
ATOM 1164 C CA . ARG A 1 150 ? -20.572 2.623 18.178 1.00 96.75 150 ARG A CA 1
ATOM 1165 C C . ARG A 1 150 ? -19.850 1.865 19.301 1.00 96.75 150 ARG A C 1
ATOM 1167 O O . ARG A 1 150 ? -20.470 1.598 20.322 1.00 96.75 150 ARG A O 1
ATOM 1174 N N . ASP A 1 151 ? -18.589 1.482 19.093 1.00 97.31 151 ASP A N 1
ATOM 1175 C CA . ASP A 1 151 ? -17.796 0.745 20.084 1.00 97.31 151 ASP A CA 1
ATOM 1176 C C . ASP A 1 151 ? -16.945 1.695 20.956 1.00 97.31 151 ASP A C 1
ATOM 1178 O O . ASP A 1 151 ? -16.338 1.262 21.936 1.00 97.31 151 ASP A O 1
ATOM 1182 N N . GLN A 1 152 ? -16.888 2.994 20.623 1.00 96.62 152 GLN A N 1
ATOM 1183 C CA . GLN A 1 152 ? -16.055 3.962 21.335 1.00 96.62 152 GLN A CA 1
ATOM 1184 C C . GLN A 1 152 ? -16.755 4.470 22.598 1.00 96.62 152 GLN A C 1
ATOM 1186 O O . GLN A 1 152 ? -17.834 5.053 22.547 1.00 96.62 152 GLN A O 1
ATOM 1191 N N . LYS A 1 153 ? -16.105 4.303 23.758 1.00 91.12 153 LYS A N 1
ATOM 1192 C CA . LYS A 1 153 ? -16.622 4.795 25.053 1.00 91.12 153 LYS A CA 1
ATOM 1193 C C . LYS A 1 153 ? -16.680 6.325 25.142 1.00 91.12 153 LYS A C 1
ATOM 1195 O O . LYS A 1 153 ? -17.419 6.859 25.965 1.00 91.12 153 LYS A O 1
ATOM 1200 N N . LYS A 1 154 ? -15.850 7.021 24.360 1.00 86.69 154 LYS A N 1
ATOM 1201 C CA . LYS A 1 154 ? -15.771 8.482 24.257 1.00 86.69 154 LYS A CA 1
ATOM 1202 C C . LYS A 1 154 ? -15.367 8.849 22.831 1.00 86.69 154 LYS A C 1
ATOM 1204 O O . LYS A 1 154 ? -14.468 8.218 22.285 1.00 86.69 154 LYS A O 1
ATOM 1209 N N . GLY A 1 155 ? -15.975 9.898 22.283 1.00 88.50 155 GLY A N 1
ATOM 1210 C CA . GLY A 1 155 ? -15.654 10.398 20.946 1.00 88.50 155 GLY A CA 1
ATOM 1211 C C . GLY A 1 155 ? -16.070 9.450 19.817 1.00 88.50 155 GLY A C 1
ATOM 1212 O O . GLY A 1 155 ? -16.991 8.648 19.958 1.00 88.50 155 GLY A O 1
ATOM 1213 N N . ARG A 1 156 ? -15.388 9.592 18.684 1.00 95.06 156 ARG A N 1
ATOM 1214 C CA . ARG A 1 156 ? -15.482 8.733 17.498 1.00 95.06 156 ARG A CA 1
ATOM 1215 C C . ARG A 1 156 ? -14.145 8.015 17.307 1.00 95.06 156 ARG A C 1
ATOM 1217 O O . ARG A 1 156 ? -13.206 8.245 18.069 1.00 95.06 156 ARG A O 1
ATOM 1224 N N . CYS A 1 157 ? -14.072 7.150 16.304 1.00 97.69 157 CYS A N 1
ATOM 1225 C CA . CYS A 1 157 ? -12.795 6.673 15.798 1.00 97.69 157 CYS A CA 1
ATOM 1226 C C . CYS A 1 157 ? -11.897 7.858 15.430 1.00 97.69 157 CYS A C 1
ATOM 1228 O O . CYS A 1 157 ? -12.379 8.873 14.922 1.00 97.69 157 CYS A O 1
ATOM 1230 N N . LEU A 1 158 ? -10.608 7.724 15.731 1.00 97.44 158 LEU A N 1
ATOM 1231 C CA . LEU A 1 158 ? -9.581 8.492 15.039 1.00 97.44 158 LEU A CA 1
ATOM 1232 C C . LEU A 1 158 ? -9.447 7.979 13.600 1.00 97.44 158 LEU A C 1
ATOM 1234 O O . LEU A 1 158 ? -10.078 6.994 13.231 1.00 97.44 158 LEU A O 1
ATOM 1238 N N . ASP A 1 159 ? -8.630 8.688 12.839 1.00 98.12 159 ASP A N 1
ATOM 1239 C CA . ASP A 1 159 ? -8.340 8.459 11.429 1.00 98.12 159 ASP A CA 1
ATOM 1240 C C . ASP A 1 159 ? -7.056 7.627 11.306 1.00 98.12 159 ASP A C 1
ATOM 1242 O O . ASP A 1 159 ? -6.007 8.065 11.808 1.00 98.12 159 ASP A O 1
ATOM 1246 N N . TYR A 1 160 ? -7.141 6.412 10.756 1.00 98.62 160 TYR A N 1
ATOM 1247 C CA . TYR A 1 160 ? -6.093 5.391 10.779 1.00 98.62 160 TYR A CA 1
ATOM 1248 C C . TYR A 1 160 ? -5.643 4.941 9.394 1.00 98.62 160 TYR A C 1
ATOM 1250 O O . TYR A 1 160 ? -6.423 4.690 8.491 1.00 98.62 160 TYR A O 1
ATOM 1258 N N . LYS A 1 161 ? -4.342 4.658 9.309 1.00 98.75 161 LYS A N 1
ATOM 1259 C CA . LYS A 1 161 ? -3.712 4.015 8.161 1.00 98.75 161 LYS A CA 1
ATOM 1260 C C . LYS A 1 161 ? -3.014 2.725 8.550 1.00 98.75 161 LYS A C 1
ATOM 1262 O O . LYS A 1 161 ? -2.455 2.596 9.649 1.00 98.75 161 LYS A O 1
ATOM 1267 N N . VAL A 1 162 ? -3.012 1.771 7.625 1.00 98.75 162 VAL A N 1
ATOM 1268 C CA . VAL A 1 162 ? -2.439 0.432 7.801 1.00 98.75 162 VAL A CA 1
ATOM 1269 C C . VAL A 1 162 ? -1.282 0.172 6.848 1.00 98.75 162 VAL A C 1
ATOM 1271 O O . VAL A 1 162 ? -1.225 0.699 5.743 1.00 98.75 162 VAL A O 1
ATOM 1274 N N . ARG A 1 163 ? -0.351 -0.690 7.250 1.00 98.56 163 ARG A N 1
ATOM 1275 C CA . ARG A 1 163 ? 0.627 -1.285 6.329 1.00 98.56 163 ARG A CA 1
ATOM 1276 C C . ARG A 1 163 ? 0.908 -2.731 6.690 1.00 98.56 163 ARG A C 1
ATOM 1278 O O . ARG A 1 163 ? 0.794 -3.122 7.852 1.00 98.56 163 ARG A O 1
ATOM 1285 N N . PHE A 1 164 ? 1.304 -3.518 5.701 1.00 97.62 164 PHE A N 1
ATOM 1286 C CA . PHE A 1 164 ? 1.432 -4.967 5.810 1.00 97.62 164 PHE A CA 1
ATOM 1287 C C . PHE A 1 164 ? 2.892 -5.405 5.701 1.00 97.62 164 PHE A C 1
ATOM 1289 O O . PHE A 1 164 ? 3.670 -4.837 4.939 1.00 97.62 164 PHE A O 1
ATOM 1296 N N . TRP A 1 165 ? 3.269 -6.424 6.473 1.00 95.44 165 TRP A N 1
ATOM 1297 C CA . TRP A 1 165 ? 4.577 -7.072 6.382 1.00 95.44 165 TRP A CA 1
ATOM 1298 C C . TRP A 1 165 ? 4.466 -8.198 5.361 1.00 95.44 165 TRP A C 1
ATOM 1300 O O . TRP A 1 165 ? 3.968 -9.289 5.665 1.00 95.44 165 TRP A O 1
ATOM 1310 N N . CYS A 1 166 ? 4.864 -7.902 4.131 1.00 92.31 166 CYS A N 1
ATOM 1311 C CA . CYS A 1 166 ? 4.739 -8.793 2.983 1.00 92.31 166 CYS A CA 1
ATOM 1312 C C . CYS A 1 166 ? 6.106 -9.325 2.549 1.00 92.31 166 CYS A C 1
ATOM 1314 O O . CYS A 1 166 ? 7.120 -8.700 2.869 1.00 92.31 166 CYS A O 1
ATOM 1316 N N . PRO A 1 167 ? 6.159 -10.472 1.840 1.00 85.50 167 PRO A N 1
ATOM 1317 C CA . PRO A 1 167 ? 7.384 -10.885 1.184 1.00 85.50 167 PRO A CA 1
ATOM 1318 C C . PRO A 1 167 ? 7.801 -9.769 0.227 1.00 85.50 167 PRO A C 1
ATOM 1320 O O . PRO A 1 167 ? 7.028 -9.391 -0.652 1.00 85.50 167 PRO A O 1
ATOM 1323 N N . CYS A 1 168 ? 9.006 -9.258 0.415 1.00 72.94 168 CYS A N 1
ATOM 1324 C CA . CYS A 1 168 ? 9.740 -8.563 -0.626 1.00 72.94 168 CYS A CA 1
ATOM 1325 C C . CYS A 1 168 ? 10.886 -9.482 -1.017 1.00 72.94 168 CYS A C 1
ATOM 1327 O O . CYS A 1 168 ? 11.397 -10.250 -0.200 1.00 72.94 168 CYS A O 1
ATOM 1329 N N . VAL A 1 169 ? 11.306 -9.434 -2.267 1.00 58.59 169 VAL A N 1
ATOM 1330 C CA . VAL A 1 169 ? 12.630 -9.968 -2.571 1.00 58.59 169 VAL A CA 1
ATOM 1331 C C . VAL A 1 169 ? 13.681 -8.965 -2.103 1.00 58.59 169 VAL A C 1
ATOM 1333 O O . VAL A 1 169 ? 13.368 -7.774 -2.023 1.00 58.59 169 VAL A O 1
ATOM 1336 N N . PRO A 1 170 ? 14.903 -9.408 -1.749 1.00 53.09 170 PRO A N 1
ATOM 1337 C CA . PRO A 1 170 ? 16.035 -8.487 -1.774 1.00 53.09 170 PRO A CA 1
ATOM 1338 C C . PRO A 1 170 ? 16.051 -7.771 -3.134 1.00 53.09 170 PRO A C 1
ATOM 1340 O O . PRO A 1 170 ? 15.651 -8.366 -4.134 1.00 53.09 170 PRO A O 1
ATOM 1343 N N . GLU A 1 171 ? 16.447 -6.498 -3.152 1.00 56.81 171 GLU A N 1
ATOM 1344 C CA . GLU A 1 171 ? 16.347 -5.597 -4.312 1.00 56.81 171 GLU A CA 1
ATOM 1345 C C . GLU A 1 171 ? 17.313 -5.995 -5.444 1.00 56.81 171 GLU A C 1
ATOM 1347 O O . GLU A 1 171 ? 18.312 -5.337 -5.729 1.00 56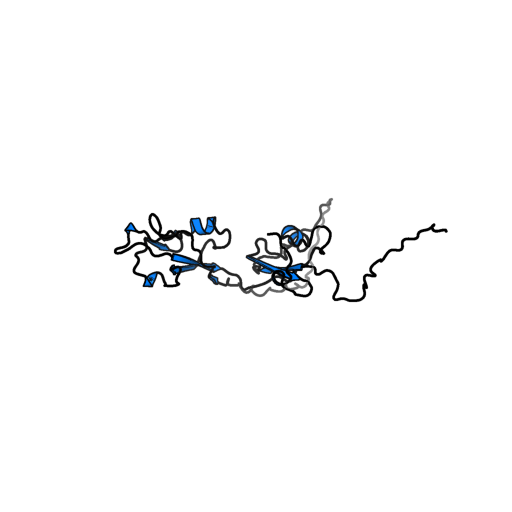.81 171 GLU A O 1
ATOM 1352 N N . CYS A 1 172 ? 17.001 -7.105 -6.105 1.00 62.41 172 CYS A N 1
ATOM 1353 C CA . CYS A 1 172 ? 17.629 -7.550 -7.331 1.00 62.41 172 CYS A CA 1
ATOM 1354 C C . CYS A 1 172 ? 16.997 -6.774 -8.487 1.00 62.41 172 CYS A C 1
ATOM 1356 O O . CYS A 1 172 ? 15.976 -7.161 -9.066 1.00 62.41 172 CYS A O 1
ATOM 1358 N N . TRP A 1 173 ? 17.618 -5.655 -8.833 1.00 71.06 173 TRP A N 1
ATOM 1359 C CA . TRP A 1 173 ? 17.425 -5.058 -10.144 1.00 71.06 173 TRP A CA 1
ATOM 1360 C C . TRP A 1 173 ? 17.921 -6.023 -11.224 1.00 71.06 173 TRP A C 1
ATOM 1362 O O . TRP A 1 173 ? 18.939 -6.697 -11.054 1.00 71.06 173 TRP A O 1
ATOM 1372 N N . THR A 1 174 ? 17.206 -6.104 -12.344 1.00 72.31 174 THR A N 1
ATOM 1373 C CA . THR A 1 174 ? 17.792 -6.639 -13.576 1.00 72.31 174 THR A CA 1
ATOM 1374 C C . THR A 1 174 ? 18.956 -5.750 -14.024 1.00 72.31 174 THR A C 1
ATOM 1376 O O . THR A 1 174 ? 19.122 -4.619 -13.559 1.00 72.31 174 THR A O 1
ATOM 1379 N N . GLN A 1 175 ? 19.725 -6.224 -15.003 1.00 78.75 175 GLN A N 1
ATOM 1380 C CA . GLN A 1 175 ? 20.487 -5.307 -15.850 1.00 78.75 175 GLN A CA 1
ATOM 1381 C C . GLN A 1 175 ? 19.558 -4.273 -16.514 1.00 78.75 175 GLN A C 1
ATOM 1383 O O . GLN A 1 175 ? 18.337 -4.465 -16.578 1.00 78.75 175 GLN A O 1
ATOM 1388 N N . TRP A 1 176 ? 20.159 -3.196 -17.009 1.00 85.56 176 TRP A N 1
ATOM 1389 C CA . TRP A 1 176 ? 19.507 -2.271 -17.927 1.00 85.56 176 TRP A CA 1
ATOM 1390 C C . TRP A 1 176 ? 19.227 -2.970 -19.265 1.00 85.56 176 TRP A C 1
ATOM 1392 O O . TRP A 1 176 ? 20.028 -3.786 -19.724 1.00 85.56 176 TRP A O 1
ATOM 1402 N N . PHE A 1 177 ? 18.083 -2.656 -19.858 1.00 86.75 177 PHE A N 1
ATOM 1403 C CA . PHE A 1 177 ? 17.646 -3.099 -21.174 1.00 86.75 177 PHE A CA 1
ATOM 1404 C C . PHE A 1 177 ? 17.307 -1.871 -22.012 1.00 86.75 177 PHE A C 1
ATOM 1406 O O . PHE A 1 177 ? 16.720 -0.927 -21.488 1.00 86.75 177 PHE A O 1
ATOM 1413 N N . ASP A 1 178 ? 17.656 -1.922 -23.287 1.00 88.62 178 ASP A N 1
ATOM 1414 C CA . ASP A 1 178 ? 17.463 -0.858 -24.267 1.00 88.62 178 ASP A CA 1
ATOM 1415 C C . ASP A 1 178 ? 17.115 -1.545 -25.597 1.00 88.62 178 ASP A C 1
ATOM 1417 O O . ASP A 1 178 ? 17.756 -2.539 -25.946 1.00 88.62 178 ASP A O 1
ATOM 1421 N N . VAL A 1 179 ? 16.023 -1.148 -26.249 1.00 86.88 179 VAL A N 1
ATOM 1422 C CA . VAL A 1 179 ? 15.383 -1.947 -27.319 1.00 86.88 179 VAL A CA 1
ATOM 1423 C C . VAL A 1 179 ? 14.829 -1.120 -28.475 1.00 86.88 179 VAL A C 1
ATOM 1425 O O . VAL A 1 179 ? 14.465 -1.692 -29.502 1.00 86.88 179 VAL A O 1
ATOM 1428 N N . ASP A 1 180 ? 14.743 0.191 -28.297 1.00 81.38 180 ASP A N 1
ATOM 1429 C CA . ASP A 1 180 ? 14.203 1.149 -29.249 1.00 81.38 180 ASP A CA 1
ATOM 1430 C C . ASP A 1 180 ? 15.103 2.387 -29.184 1.00 81.38 180 ASP A C 1
ATOM 1432 O O . ASP A 1 180 ? 15.557 2.754 -28.106 1.00 81.38 180 ASP A O 1
ATOM 1436 N N . ASP A 1 181 ? 15.399 2.991 -30.331 1.00 84.81 181 ASP A N 1
ATOM 1437 C CA . ASP A 1 181 ? 16.078 4.287 -30.383 1.00 84.81 181 ASP A CA 1
ATOM 1438 C C . ASP A 1 181 ? 14.998 5.380 -30.513 1.00 84.81 181 ASP A C 1
ATOM 1440 O O . ASP A 1 181 ? 14.008 5.138 -31.217 1.00 84.81 181 ASP A O 1
ATOM 1444 N N . PRO A 1 182 ? 15.187 6.601 -29.965 1.00 81.38 182 PRO A N 1
ATOM 1445 C CA . PRO A 1 182 ? 14.163 7.645 -29.883 1.00 81.38 182 PRO A CA 1
ATOM 1446 C C . PRO A 1 182 ? 13.885 8.261 -31.261 1.00 81.38 182 PRO A C 1
ATOM 1448 O O . PRO A 1 182 ? 14.320 9.364 -31.604 1.00 81.38 182 PRO A O 1
ATOM 1451 N N . THR A 1 183 ? 13.147 7.519 -32.077 1.00 78.75 183 THR A N 1
ATOM 1452 C CA . THR A 1 183 ? 12.899 7.776 -33.492 1.00 78.75 183 THR A CA 1
ATOM 1453 C C . THR A 1 183 ? 11.399 7.753 -33.775 1.00 78.75 183 THR A C 1
ATOM 1455 O O . THR A 1 183 ? 10.603 7.110 -33.092 1.00 78.75 183 THR A O 1
ATOM 1458 N N . GLY A 1 184 ? 10.960 8.505 -34.787 1.00 80.75 184 GLY A N 1
ATOM 1459 C CA . GLY A 1 184 ? 9.547 8.555 -35.169 1.00 80.75 184 GLY A CA 1
ATOM 1460 C C . GLY A 1 184 ? 8.630 9.082 -34.055 1.00 80.75 184 GLY A C 1
ATOM 1461 O O . GLY A 1 184 ? 8.460 10.290 -33.912 1.00 80.75 184 GLY A O 1
ATOM 1462 N N . THR A 1 185 ? 7.976 8.179 -33.318 1.00 81.62 185 THR A N 1
ATOM 1463 C CA . THR A 1 185 ? 6.948 8.502 -32.310 1.00 81.62 185 THR A CA 1
ATOM 1464 C C . THR A 1 185 ? 7.438 8.521 -30.861 1.00 81.62 185 THR A C 1
ATOM 1466 O O . THR A 1 185 ? 6.630 8.798 -29.975 1.00 81.62 185 THR A O 1
ATOM 1469 N N . GLY A 1 186 ? 8.709 8.216 -30.591 1.00 83.25 186 GLY A N 1
ATOM 1470 C CA . GLY A 1 186 ? 9.299 8.271 -29.250 1.00 83.25 186 GLY A CA 1
ATOM 1471 C C . GLY A 1 186 ? 10.307 7.152 -29.004 1.00 83.25 186 GLY A C 1
ATOM 1472 O O . GLY A 1 186 ? 10.814 6.576 -29.954 1.00 83.25 186 GLY A O 1
ATOM 1473 N N . ASP A 1 187 ? 10.533 6.880 -27.725 1.00 82.94 187 ASP A N 1
ATOM 1474 C CA . ASP A 1 187 ? 11.441 5.888 -27.135 1.00 82.94 187 ASP A CA 1
ATOM 1475 C C . ASP A 1 187 ? 10.520 4.865 -26.420 1.00 82.94 187 ASP A C 1
ATOM 1477 O O . ASP A 1 187 ? 9.710 5.282 -25.575 1.00 82.94 187 ASP A O 1
ATOM 1481 N N . TRP A 1 188 ? 10.470 3.595 -26.859 1.00 82.94 188 TRP A N 1
ATOM 1482 C CA . TRP A 1 188 ? 9.392 2.644 -26.504 1.00 82.94 188 TRP A CA 1
ATOM 1483 C C . TRP A 1 188 ? 9.826 1.310 -25.877 1.00 82.94 188 TRP A C 1
ATOM 1485 O O . TRP A 1 188 ? 9.644 0.212 -26.419 1.00 82.94 188 TRP A O 1
ATOM 1495 N N . GLU A 1 189 ? 10.173 1.351 -24.600 1.00 84.88 189 GLU A N 1
ATOM 1496 C CA . GLU A 1 189 ? 10.691 0.213 -23.834 1.00 84.88 189 GLU A CA 1
ATOM 1497 C C . GLU A 1 189 ? 9.556 -0.529 -23.119 1.00 84.88 189 GLU A C 1
ATOM 1499 O O . GLU A 1 189 ? 9.580 -0.847 -21.925 1.00 84.88 189 GLU A O 1
ATOM 1504 N N . THR A 1 190 ? 8.488 -0.803 -23.870 1.00 86.50 190 THR A N 1
ATOM 1505 C CA . THR A 1 190 ? 7.295 -1.446 -23.317 1.00 86.50 190 THR A CA 1
ATOM 1506 C C . THR A 1 190 ? 7.625 -2.848 -22.797 1.00 86.50 190 THR A C 1
ATOM 1508 O O . THR A 1 190 ? 8.382 -3.608 -23.408 1.00 86.50 190 THR A O 1
ATOM 1511 N N . LEU A 1 191 ? 6.968 -3.264 -21.708 1.00 83.56 191 LEU A N 1
ATOM 1512 C CA . LEU A 1 191 ? 7.114 -4.621 -21.161 1.00 83.56 191 LEU A CA 1
ATOM 1513 C C . LEU A 1 191 ? 6.842 -5.733 -22.185 1.00 83.56 191 LEU A C 1
ATOM 1515 O O . LEU A 1 191 ? 7.328 -6.849 -22.006 1.00 83.56 191 LEU A O 1
ATOM 1519 N N . THR A 1 192 ? 6.062 -5.456 -23.231 1.00 86.12 192 THR A N 1
ATOM 1520 C CA . THR A 1 192 ? 5.806 -6.393 -24.329 1.00 86.12 192 THR A CA 1
ATOM 1521 C C . THR A 1 192 ? 7.044 -6.548 -25.212 1.00 86.12 192 THR A C 1
ATOM 1523 O O . THR A 1 192 ? 7.516 -7.672 -25.382 1.00 86.12 192 THR A O 1
ATOM 1526 N N . PHE A 1 193 ? 7.613 -5.445 -25.714 1.00 86.31 193 PHE A N 1
ATOM 1527 C CA . PHE A 1 193 ? 8.803 -5.483 -26.573 1.00 86.31 193 PHE A CA 1
ATOM 1528 C C . PHE A 1 193 ? 10.049 -5.952 -25.828 1.00 86.31 193 PHE A C 1
ATOM 1530 O O . PHE A 1 193 ? 10.778 -6.801 -26.341 1.00 86.31 193 PHE A O 1
ATOM 1537 N N . LEU A 1 194 ? 10.253 -5.497 -24.590 1.00 86.44 194 LEU A N 1
ATOM 1538 C CA . LEU A 1 194 ? 11.384 -5.932 -23.776 1.00 86.44 194 LEU A CA 1
ATOM 1539 C C . LEU A 1 194 ? 11.348 -7.444 -23.491 1.00 86.44 194 LEU A C 1
ATOM 1541 O O . LEU A 1 194 ? 12.380 -8.105 -23.530 1.00 86.44 194 LEU A O 1
ATOM 1545 N N . ARG A 1 195 ? 10.171 -8.035 -23.236 1.00 86.19 195 ARG A N 1
ATOM 1546 C CA . ARG A 1 195 ? 10.047 -9.494 -23.029 1.00 86.19 195 ARG A CA 1
ATOM 1547 C C . ARG A 1 195 ? 10.199 -10.307 -24.310 1.00 86.19 195 ARG A C 1
ATOM 1549 O O . ARG A 1 195 ? 10.597 -11.466 -24.218 1.00 86.19 195 ARG A O 1
ATOM 1556 N N . LEU A 1 196 ? 9.863 -9.723 -25.460 1.00 86.81 196 LEU A N 1
ATOM 1557 C CA . LEU A 1 196 ? 10.060 -10.338 -26.771 1.00 86.81 196 LEU A CA 1
ATOM 1558 C C . LEU A 1 196 ? 11.555 -10.426 -27.112 1.00 86.81 196 LEU A C 1
ATOM 1560 O O . LEU A 1 196 ? 12.024 -11.493 -27.494 1.00 86.81 196 LEU A O 1
ATOM 1564 N N . HIS A 1 197 ? 12.302 -9.337 -26.909 1.00 86.44 197 HIS A N 1
ATOM 1565 C CA . HIS A 1 197 ? 13.738 -9.268 -27.207 1.00 86.44 197 HIS A CA 1
ATOM 1566 C C . HIS A 1 197 ? 14.621 -9.917 -26.131 1.00 86.44 197 HIS A C 1
ATOM 1568 O O . HIS A 1 197 ? 15.669 -10.477 -26.447 1.00 86.44 197 HIS A O 1
ATOM 1574 N N . TYR A 1 198 ? 14.189 -9.904 -24.865 1.00 80.88 198 TYR A N 1
ATOM 1575 C CA . TYR A 1 198 ? 14.923 -10.488 -23.737 1.00 80.88 198 TYR A CA 1
ATOM 1576 C C . TYR A 1 198 ? 14.127 -11.616 -23.054 1.00 80.88 198 TYR A C 1
ATOM 1578 O O . TYR A 1 198 ? 13.738 -11.493 -21.882 1.00 80.88 198 TYR A O 1
ATOM 1586 N N . PRO A 1 199 ? 13.879 -12.743 -23.754 1.00 82.81 199 PRO A N 1
ATOM 1587 C CA . PRO A 1 199 ? 13.067 -13.837 -23.239 1.00 82.81 199 PRO A CA 1
ATOM 1588 C C . PRO A 1 199 ? 13.629 -14.381 -21.921 1.00 82.81 199 PRO A C 1
ATOM 1590 O O . PRO A 1 199 ? 14.829 -14.600 -21.749 1.00 82.81 199 PRO A O 1
ATOM 1593 N N . GLY A 1 200 ? 12.742 -14.544 -20.939 1.00 73.06 200 GLY A N 1
ATOM 1594 C CA . GLY A 1 200 ? 13.073 -14.997 -19.585 1.00 73.06 200 GLY A CA 1
ATOM 1595 C C . GLY A 1 200 ? 13.800 -13.974 -18.699 1.00 73.06 200 GLY A C 1
ATOM 1596 O O . GLY A 1 200 ? 13.637 -14.041 -17.486 1.00 73.06 200 GLY A O 1
ATOM 1597 N N . LYS A 1 201 ? 14.545 -13.006 -19.254 1.00 75.50 201 LYS A N 1
ATOM 1598 C CA . LYS A 1 201 ? 15.370 -12.049 -18.483 1.00 75.50 201 LYS A CA 1
ATOM 1599 C C . LYS A 1 201 ? 14.562 -11.048 -17.651 1.00 75.50 201 LYS A C 1
ATOM 1601 O O . LYS A 1 201 ? 15.119 -10.405 -16.765 1.00 75.50 201 LYS A O 1
ATOM 1606 N N . ILE A 1 202 ? 13.270 -10.903 -17.942 1.00 78.25 202 ILE A N 1
ATOM 1607 C CA . ILE A 1 202 ? 12.373 -9.936 -17.305 1.00 78.25 202 ILE A CA 1
ATOM 1608 C C . ILE A 1 202 ? 11.242 -10.676 -16.599 1.00 78.25 202 ILE A C 1
ATOM 1610 O O . ILE A 1 202 ? 10.576 -11.543 -17.168 1.00 78.25 202 ILE A O 1
ATOM 1614 N N . CYS A 1 203 ? 10.992 -10.293 -15.347 1.00 68.31 203 CYS A N 1
ATOM 1615 C CA . CYS A 1 203 ? 9.973 -10.909 -14.505 1.00 68.31 203 CYS A CA 1
ATOM 1616 C C . CYS A 1 203 ? 8.574 -10.848 -15.149 1.00 68.31 203 CYS A C 1
ATOM 1618 O O . CYS A 1 203 ? 8.170 -9.822 -15.705 1.00 68.31 203 CYS A O 1
ATOM 1620 N N . LYS A 1 204 ? 7.777 -11.920 -15.003 1.00 67.31 204 LYS A N 1
ATOM 1621 C CA . LYS A 1 204 ? 6.372 -11.976 -15.474 1.00 67.31 204 LYS A CA 1
ATOM 1622 C C . LYS A 1 204 ? 5.479 -10.901 -14.834 1.00 67.31 204 LYS A C 1
ATOM 1624 O O . LYS A 1 204 ? 4.511 -10.450 -15.446 1.00 67.31 204 LYS A O 1
ATOM 1629 N N . SER A 1 205 ? 5.844 -10.435 -13.643 1.00 64.62 205 SER A N 1
ATOM 1630 C CA . SER A 1 205 ? 5.208 -9.314 -12.945 1.00 64.62 205 SER A CA 1
ATOM 1631 C C . SER A 1 205 ? 6.296 -8.506 -12.223 1.00 64.62 205 SER A C 1
ATOM 1633 O O . SER A 1 205 ? 6.663 -8.877 -11.108 1.00 64.62 205 SER A O 1
ATOM 1635 N N . PRO A 1 206 ? 6.893 -7.479 -12.860 1.00 70.44 206 PRO A N 1
ATOM 1636 C CA . PRO A 1 206 ? 7.865 -6.613 -12.197 1.00 70.44 206 PRO A CA 1
ATOM 1637 C C . PRO A 1 206 ? 7.177 -5.806 -11.090 1.00 70.44 206 PRO A C 1
ATOM 1639 O O . PRO A 1 206 ? 6.012 -5.427 -11.223 1.00 70.44 206 PRO A O 1
ATOM 1642 N N . LEU A 1 207 ? 7.888 -5.568 -9.988 1.00 64.12 207 LEU A N 1
ATOM 1643 C CA . LEU A 1 207 ? 7.342 -4.833 -8.836 1.00 64.12 207 LEU A CA 1
ATOM 1644 C C . LEU A 1 207 ? 7.508 -3.315 -8.982 1.00 64.12 207 LEU A C 1
ATOM 1646 O O . LEU A 1 207 ? 6.654 -2.548 -8.528 1.00 64.12 207 LEU A O 1
ATOM 1650 N N . GLU A 1 208 ? 8.599 -2.919 -9.634 1.00 74.69 208 GLU A N 1
ATOM 1651 C CA . GLU A 1 208 ? 9.021 -1.547 -9.885 1.00 74.69 208 GLU A CA 1
ATOM 1652 C C . GLU A 1 208 ? 9.840 -1.496 -11.184 1.00 74.69 208 GLU A C 1
ATOM 1654 O O . GLU A 1 208 ? 10.396 -2.513 -11.621 1.00 74.69 208 GLU A O 1
ATOM 1659 N N . ILE A 1 209 ? 9.868 -0.317 -11.798 1.00 79.75 209 ILE A N 1
ATOM 1660 C CA . ILE A 1 209 ? 10.586 0.009 -13.028 1.00 79.75 209 ILE A CA 1
ATOM 1661 C C . ILE A 1 209 ? 11.394 1.282 -12.778 1.00 79.75 209 ILE A C 1
ATOM 1663 O O . ILE A 1 209 ? 10.892 2.226 -12.169 1.00 79.75 209 ILE A O 1
ATOM 1667 N N . GLU A 1 210 ? 12.631 1.300 -13.251 1.00 83.88 210 GLU A N 1
ATOM 1668 C CA . GLU A 1 210 ? 13.499 2.473 -13.254 1.00 83.88 210 GLU A CA 1
ATOM 1669 C C . GLU A 1 210 ? 13.953 2.733 -14.688 1.00 83.88 210 GLU A C 1
ATOM 1671 O O . GLU A 1 210 ? 14.194 1.786 -15.438 1.00 83.88 210 GLU A O 1
ATOM 1676 N N . ALA A 1 211 ? 14.046 4.010 -15.051 1.00 87.06 211 ALA A N 1
ATOM 1677 C CA . ALA A 1 211 ? 14.353 4.489 -16.391 1.00 87.06 211 ALA A CA 1
ATOM 1678 C C . ALA A 1 211 ? 15.401 5.606 -16.303 1.00 87.06 211 ALA A C 1
ATOM 1680 O O . ALA A 1 211 ? 15.273 6.520 -15.478 1.00 87.06 211 ALA A O 1
ATOM 1681 N N . GLN A 1 212 ? 16.425 5.539 -17.143 1.00 88.62 212 GLN A N 1
ATOM 1682 C CA . GLN A 1 212 ? 17.472 6.553 -17.277 1.00 88.62 212 GLN A CA 1
ATOM 1683 C C . GLN A 1 212 ? 17.939 6.607 -18.730 1.00 88.62 212 GLN A C 1
ATOM 1685 O O . GLN A 1 212 ? 17.810 5.611 -19.432 1.00 88.62 212 GLN A O 1
ATOM 1690 N N . THR A 1 213 ? 18.549 7.701 -19.175 1.00 86.25 213 THR A N 1
ATOM 1691 C CA . THR A 1 213 ? 19.187 7.710 -20.496 1.00 86.25 213 THR A CA 1
ATOM 1692 C C . THR A 1 213 ? 20.383 6.748 -20.537 1.00 86.25 213 THR A C 1
ATOM 1694 O O . THR A 1 213 ? 20.938 6.394 -19.491 1.00 86.25 213 THR A O 1
ATOM 1697 N N . THR A 1 214 ? 20.849 6.342 -21.716 1.00 83.12 214 THR A N 1
ATOM 1698 C CA . THR A 1 214 ? 22.093 5.565 -21.882 1.00 83.12 214 THR A CA 1
ATOM 1699 C C . THR A 1 214 ? 23.331 6.297 -21.351 1.00 83.12 214 THR A C 1
ATOM 1701 O O . THR A 1 214 ? 24.276 5.652 -20.896 1.00 83.12 214 THR A O 1
ATOM 1704 N N . ALA A 1 215 ? 23.289 7.632 -21.270 1.00 83.19 215 ALA A N 1
ATOM 1705 C CA . ALA A 1 215 ? 24.273 8.460 -20.562 1.00 83.19 215 ALA A CA 1
ATOM 1706 C C . ALA A 1 215 ? 24.124 8.453 -19.018 1.00 83.19 215 ALA A C 1
ATOM 1708 O O . ALA A 1 215 ? 24.914 9.078 -18.310 1.00 83.19 215 ALA A O 1
ATOM 1709 N N . GLY A 1 216 ? 23.127 7.750 -18.472 1.00 81.75 216 GLY A N 1
ATOM 1710 C CA . GLY A 1 216 ? 22.887 7.591 -17.036 1.00 81.75 216 GLY A CA 1
ATOM 1711 C C . GLY A 1 216 ? 22.073 8.707 -16.377 1.00 81.75 216 GLY A C 1
ATOM 1712 O O . GLY A 1 216 ? 22.074 8.806 -15.150 1.00 81.75 216 GLY A O 1
ATOM 1713 N N . VAL A 1 217 ? 21.386 9.559 -17.147 1.00 84.69 217 VAL A N 1
ATOM 1714 C CA . VAL A 1 217 ? 20.540 10.630 -16.592 1.00 84.69 217 VAL A CA 1
ATOM 1715 C C . VAL A 1 217 ? 19.177 10.045 -16.206 1.00 84.69 217 VAL A C 1
ATOM 1717 O O . VAL A 1 217 ? 18.472 9.572 -17.093 1.00 84.69 217 VAL A O 1
ATOM 1720 N N . PRO A 1 218 ? 18.744 10.071 -14.929 1.00 86.56 218 PRO A N 1
ATOM 1721 C CA . PRO A 1 218 ? 17.441 9.525 -14.545 1.00 86.56 218 PRO A CA 1
ATOM 1722 C C . PRO A 1 218 ? 16.306 10.184 -15.331 1.00 86.56 218 PRO A C 1
ATOM 1724 O O . PRO A 1 218 ? 16.284 11.409 -15.449 1.00 86.56 218 PRO A O 1
ATOM 1727 N N . ALA A 1 219 ? 15.325 9.409 -15.802 1.00 84.94 219 ALA A N 1
ATOM 1728 C CA . ALA A 1 219 ? 14.236 9.904 -16.652 1.00 84.94 219 ALA A CA 1
ATOM 1729 C C . ALA A 1 219 ? 13.541 11.149 -16.062 1.00 84.94 219 ALA A C 1
ATOM 1731 O O . ALA A 1 219 ? 13.342 12.150 -16.748 1.00 84.94 219 ALA A O 1
ATOM 1732 N N . ALA A 1 220 ? 13.284 11.151 -14.749 1.00 83.38 220 ALA A N 1
ATOM 1733 C CA . ALA A 1 220 ? 12.683 12.277 -14.025 1.00 83.38 220 ALA A CA 1
ATOM 1734 C C . ALA A 1 220 ? 13.531 13.572 -13.992 1.00 83.38 220 ALA A C 1
ATOM 1736 O O . ALA A 1 220 ? 12.999 14.630 -13.664 1.00 83.38 220 ALA A O 1
ATOM 1737 N N . ALA A 1 221 ? 14.827 13.502 -14.309 1.00 85.31 221 ALA A N 1
ATOM 1738 C CA . ALA A 1 221 ? 15.749 14.638 -14.372 1.00 85.31 221 ALA A CA 1
ATOM 1739 C C . ALA A 1 221 ? 15.951 15.188 -15.800 1.00 85.31 221 ALA A C 1
ATOM 1741 O O . ALA A 1 221 ? 16.521 16.265 -15.949 1.00 85.31 221 ALA A O 1
ATOM 1742 N N . THR A 1 222 ? 15.471 14.488 -16.836 1.00 83.12 222 THR A N 1
ATOM 1743 C CA . THR A 1 222 ? 15.612 14.905 -18.249 1.00 83.12 222 THR A CA 1
ATOM 1744 C C . THR A 1 222 ? 14.719 16.089 -18.637 1.00 83.12 222 THR A C 1
ATOM 1746 O O . THR A 1 222 ? 15.002 16.785 -19.607 1.00 83.12 222 THR A O 1
ATOM 1749 N N . GLY A 1 223 ? 13.614 16.305 -17.912 1.00 84.56 223 GLY A N 1
ATOM 1750 C CA . GLY A 1 223 ? 12.573 17.271 -18.283 1.00 84.56 223 GLY A CA 1
ATOM 1751 C C . GLY A 1 223 ? 11.635 16.814 -19.411 1.00 84.56 223 GLY A C 1
ATOM 1752 O O . GLY A 1 223 ? 10.771 17.590 -19.815 1.00 84.56 223 GLY A O 1
ATOM 1753 N N . GLN A 1 224 ? 11.772 15.579 -19.905 1.00 83.00 224 GLN A N 1
ATOM 1754 C CA . GLN A 1 224 ? 10.914 15.011 -20.949 1.00 83.00 224 GLN A CA 1
ATOM 1755 C C . GLN A 1 224 ? 9.530 14.578 -20.417 1.00 83.00 224 GLN A C 1
ATOM 1757 O O . GLN A 1 224 ? 9.303 14.452 -19.210 1.00 83.00 224 GLN A O 1
ATOM 1762 N N . TYR A 1 225 ? 8.590 14.341 -21.338 1.00 82.69 225 TYR A N 1
ATOM 1763 C CA . TYR A 1 225 ? 7.228 13.892 -21.035 1.00 82.69 225 TYR A CA 1
ATOM 1764 C C . TYR A 1 225 ? 7.076 12.386 -21.267 1.00 82.69 225 TYR A C 1
ATOM 1766 O O . TYR A 1 225 ? 7.191 11.915 -22.393 1.00 82.69 225 TYR A O 1
ATOM 1774 N N . PHE A 1 226 ? 6.735 11.648 -20.209 1.00 79.00 226 PHE A N 1
ATOM 1775 C CA . PHE A 1 226 ? 6.575 10.192 -20.242 1.00 79.00 226 PHE A CA 1
ATOM 1776 C C . PHE A 1 226 ? 5.096 9.794 -20.189 1.00 79.00 226 PHE A C 1
ATOM 1778 O O . PHE A 1 226 ? 4.374 10.203 -19.272 1.00 79.00 226 PHE A O 1
ATOM 1785 N N . TYR A 1 227 ? 4.655 8.962 -21.134 1.00 71.06 227 TYR A N 1
ATOM 1786 C CA . TYR A 1 227 ? 3.345 8.306 -21.077 1.00 71.06 227 TYR A CA 1
ATOM 1787 C C . TYR A 1 227 ? 3.359 7.171 -20.033 1.00 71.06 227 TYR A C 1
ATOM 1789 O O 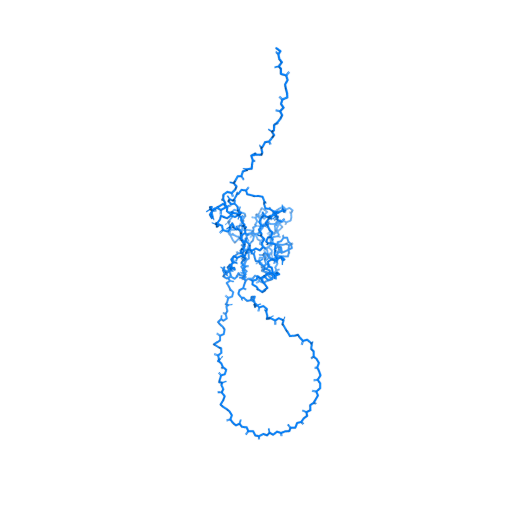. TYR A 1 227 ? 4.389 6.536 -19.812 1.00 71.06 227 TYR A O 1
ATOM 1797 N N . ARG A 1 228 ? 2.230 6.953 -19.347 1.00 61.38 228 ARG A N 1
ATOM 1798 C CA . ARG A 1 228 ? 2.069 6.000 -18.231 1.00 61.38 228 ARG A CA 1
ATOM 1799 C C . ARG A 1 228 ? 0.779 5.199 -18.360 1.00 61.38 228 ARG A C 1
ATOM 1801 O O . ARG A 1 228 ? -0.205 5.797 -18.846 1.00 61.38 228 ARG A O 1
#